Protein AF-A0A9Q1HWH7-F1 (afdb_monomer_lite)

InterPro domains:
  IPR000175 Sodium:neurotransmitter symporter [PF00209] (30-240)
  IPR000175 Sodium:neurotransmitter symporter [PR00176] (38-59)
  IPR000175 Sodium:neurotransmitter symporter [PR00176] (67-86)
  IPR000175 Sodium:neurotransmitter symporter [PR00176] (111-137)
  IPR000175 Sodium:neurotransmitter symporter [PR00176] (232-241)
  IPR000175 Sodium:neurotransmitter symporter [PS00610] (54-68)
  IPR000175 Sodium:neurotransmitter symporter [PS00754] (137-157)
  IPR000175 Sodium:neurotransmitter symporter [PS50267] (29-241)
  IPR000175 Sodium:neurotransmitter symporter [PTHR11616] (21-240)
  IPR037272 Sodium:neurotransmitter symporter superfamily [SSF161070] (30-237)

Sequence (241 aa):
MEKNRQLEVKFNLPNQVSSTLQAVPKIQERAQWASKLDFLLAVAGQIIGLGNVWRFPYLCYKNGGGVFLVPYVLFLFTCGIPLFLLETSLGQYTSQGSITCWRKICPIFGGLGYGSQVVVVYSSIYYIIILAWAFFYLFSSLSSELPWASCGNTWNTESCVEYSQKNLSGNWTFSGNATSPLKEFWERQVLNITGNVHELGTVRWQLALCLLLSWIICFFCVWKGVKSTGKVVYFTATFPT

Radius of gyration: 28.62 Å; chains: 1; bounding box: 65×36×106 Å

Organism: Conger conger (NCBI:txid82655)

Secondary structure (DSSP, 8-state):
--------------TTSTT---------PPPPPS-HHHHHHHHHHHHS-HHHHHHHHHHHHHTTGGGGHHHHHHHIIIIIHHHHHHHHHHHHHH-S-HHHHHHHH-GGGHHHHHHHHHHHHHHHHHHHHHHHHHHHHHHHTTSSS-TTT-S-STT--TTB--STT--TTS-----TT-B-HHHHIIIIIIS---S-TT------HHHHHHHHHHHHHHHHHHHTTHHHHHHHHHHHHHS--

Structure (mmCIF, N/CA/C/O backbone):
data_AF-A0A9Q1HWH7-F1
#
_entry.id   AF-A0A9Q1HWH7-F1
#
loop_
_atom_site.group_PDB
_atom_site.id
_atom_site.type_symbol
_atom_site.label_atom_id
_atom_site.label_alt_id
_atom_site.label_comp_id
_atom_site.label_asym_id
_atom_site.label_entity_id
_atom_site.label_seq_id
_atom_site.pdbx_PDB_ins_code
_atom_site.Cartn_x
_atom_site.Cartn_y
_atom_site.Cartn_z
_atom_site.occupancy
_atom_site.B_iso_or_equiv
_atom_site.auth_seq_id
_atom_site.auth_comp_id
_atom_site.auth_asym_id
_atom_site.auth_atom_id
_atom_site.pdbx_PDB_model_num
ATOM 1 N N . MET A 1 1 ? -42.231 10.885 48.232 1.00 34.69 1 MET A N 1
ATOM 2 C CA . MET A 1 1 ? -41.537 9.660 47.787 1.00 34.69 1 MET A CA 1
ATOM 3 C C . MET A 1 1 ? -40.412 10.120 46.868 1.00 34.69 1 MET A C 1
ATOM 5 O O . MET A 1 1 ? -40.723 10.763 45.885 1.00 34.69 1 MET A O 1
ATOM 9 N N . GLU A 1 2 ? -39.115 10.002 47.104 1.00 36.31 2 GLU A N 1
ATOM 10 C CA . GLU A 1 2 ? -38.287 9.468 48.181 1.00 36.31 2 GLU A CA 1
ATOM 11 C C . GLU A 1 2 ? -36.887 10.034 47.862 1.00 36.31 2 GLU A C 1
ATOM 13 O O . GLU A 1 2 ? -36.304 9.705 46.833 1.00 36.31 2 GLU A O 1
ATOM 18 N N . LYS A 1 3 ? -36.397 11.003 48.645 1.00 31.72 3 LYS A N 1
ATOM 19 C CA . LYS A 1 3 ? -35.078 11.626 48.443 1.00 31.72 3 LYS A CA 1
ATOM 20 C C . LYS A 1 3 ? -34.170 11.097 49.543 1.00 31.72 3 LYS A C 1
ATOM 22 O O . LYS A 1 3 ? -34.202 11.603 50.665 1.00 31.72 3 LYS A O 1
ATOM 27 N N . ASN A 1 4 ? -33.442 10.023 49.236 1.00 35.31 4 ASN A N 1
ATOM 28 C CA . ASN A 1 4 ? -32.564 9.371 50.198 1.00 35.31 4 ASN A CA 1
ATOM 29 C C . ASN A 1 4 ? -31.418 10.299 50.611 1.00 35.31 4 ASN A C 1
ATOM 31 O O . ASN A 1 4 ? -30.692 10.881 49.806 1.00 35.31 4 ASN A O 1
ATOM 35 N N . ARG A 1 5 ? -31.375 10.458 51.927 1.00 36.00 5 ARG A N 1
ATOM 36 C CA . ARG A 1 5 ? -30.609 11.373 52.755 1.00 36.00 5 ARG A CA 1
ATOM 37 C C . ARG A 1 5 ? -29.157 10.892 52.798 1.00 36.00 5 ARG A C 1
ATOM 39 O O . ARG A 1 5 ? -28.894 9.794 53.273 1.00 36.00 5 ARG A O 1
ATOM 46 N N . GLN A 1 6 ? -28.235 11.712 52.300 1.00 32.41 6 GLN A N 1
ATOM 47 C CA . GLN A 1 6 ? -26.797 11.554 52.527 1.00 32.41 6 GLN A CA 1
ATOM 48 C C . GLN A 1 6 ? -26.543 11.647 54.039 1.00 32.41 6 GLN A C 1
ATOM 50 O O . GLN A 1 6 ? -26.681 12.717 54.630 1.00 32.41 6 GLN A O 1
ATOM 55 N N . LEU A 1 7 ? -26.255 10.514 54.676 1.00 34.00 7 LEU A N 1
ATOM 56 C CA . LEU A 1 7 ? -25.764 10.456 56.049 1.00 34.00 7 LEU A CA 1
ATOM 57 C C . LEU A 1 7 ? -24.254 10.704 56.006 1.00 34.00 7 LEU A C 1
ATOM 59 O O . LEU A 1 7 ? -23.479 9.792 55.727 1.00 34.00 7 LEU A O 1
ATOM 63 N N . GLU A 1 8 ? -23.836 11.942 56.273 1.00 33.22 8 GLU A N 1
ATOM 64 C CA . GLU A 1 8 ? -22.441 12.243 56.602 1.00 33.22 8 GLU A CA 1
ATOM 65 C C . GLU A 1 8 ? -22.096 11.605 57.954 1.00 33.22 8 GLU A C 1
ATOM 67 O O . GLU A 1 8 ? -22.295 12.188 59.021 1.00 33.22 8 GLU A O 1
ATOM 72 N N . VAL A 1 9 ? -21.566 10.385 57.919 1.00 33.31 9 VAL A N 1
ATOM 73 C CA . VAL A 1 9 ? -20.865 9.802 59.064 1.00 33.31 9 VAL A CA 1
ATOM 74 C C . VAL A 1 9 ? -19.482 10.452 59.122 1.00 33.31 9 VAL A C 1
ATOM 76 O O . VAL A 1 9 ? -18.563 10.057 58.407 1.00 33.31 9 VAL A O 1
ATOM 79 N N . LYS A 1 10 ? -19.329 11.483 59.962 1.00 34.53 10 LYS A N 1
ATOM 80 C CA . LYS A 1 10 ? -18.019 12.063 60.296 1.00 34.53 10 LYS A CA 1
ATOM 81 C C . LYS A 1 10 ? -17.219 11.062 61.130 1.00 34.53 10 LYS A C 1
ATOM 83 O O . LYS A 1 10 ? -17.338 11.023 62.352 1.00 34.53 10 LYS A O 1
ATOM 88 N N . PHE A 1 11 ? -16.404 10.251 60.465 1.00 37.78 11 PHE A N 1
ATOM 89 C CA . PHE A 1 11 ? -15.407 9.408 61.118 1.00 37.78 11 PHE A CA 1
ATOM 90 C C . PHE A 1 11 ? -14.146 10.253 61.365 1.00 37.78 11 PHE A C 1
ATOM 92 O O . PHE A 1 11 ? -13.399 10.549 60.434 1.00 37.78 11 PHE A O 1
ATOM 99 N N . ASN A 1 12 ? -13.925 10.689 62.608 1.00 39.22 12 ASN A N 1
ATOM 100 C CA . ASN A 1 12 ? -12.672 11.336 63.011 1.00 39.22 12 ASN A CA 1
ATOM 101 C C . ASN A 1 12 ? -11.557 10.278 63.029 1.00 39.22 12 ASN A C 1
ATOM 103 O O . ASN A 1 12 ? -11.394 9.558 64.014 1.00 39.22 12 ASN A O 1
ATOM 107 N N . LEU A 1 13 ? -10.799 10.169 61.936 1.00 44.38 13 LEU A N 1
ATOM 108 C CA . LEU A 1 13 ? -9.554 9.404 61.912 1.00 44.38 13 LEU A CA 1
ATOM 109 C C . LEU A 1 13 ? -8.400 10.256 62.473 1.00 44.38 13 LEU A C 1
ATOM 111 O O . LEU A 1 13 ? -8.284 11.430 62.116 1.00 44.38 13 LEU A O 1
ATOM 115 N N . PRO A 1 14 ? -7.524 9.693 63.325 1.00 40.50 14 PRO A N 1
ATOM 116 C CA . PRO A 1 14 ? -6.311 10.373 63.765 1.00 40.50 14 PRO A CA 1
ATOM 117 C C . PRO A 1 14 ? -5.387 10.676 62.571 1.00 40.50 14 PRO A C 1
ATOM 119 O O . PRO A 1 14 ? -5.307 9.896 61.622 1.00 40.50 14 PRO A O 1
ATOM 122 N N . ASN A 1 15 ? -4.659 11.796 62.659 1.00 44.00 15 ASN A N 1
ATOM 123 C CA . ASN A 1 15 ? -3.748 12.407 61.667 1.00 44.00 15 ASN A CA 1
ATOM 124 C C . ASN A 1 15 ? -2.586 11.520 61.135 1.00 44.00 15 ASN A C 1
ATOM 126 O O . ASN A 1 15 ? -1.619 12.033 60.579 1.00 44.00 15 ASN A O 1
ATOM 130 N N . GLN A 1 16 ? -2.647 10.198 61.284 1.00 35.84 16 GLN A N 1
ATOM 131 C CA . GLN A 1 16 ? -1.609 9.238 60.891 1.00 35.84 16 GLN A CA 1
ATOM 132 C C . GLN A 1 16 ? -2.000 8.347 59.694 1.00 35.84 16 GLN A C 1
ATOM 134 O O . GLN A 1 16 ? -1.146 7.639 59.175 1.00 35.84 16 GLN A O 1
ATOM 139 N N . VAL A 1 17 ? -3.246 8.401 59.199 1.00 42.78 17 VAL A N 1
ATOM 140 C CA . VAL A 1 17 ? -3.711 7.565 58.059 1.00 42.78 17 VAL A CA 1
ATOM 141 C C . VAL A 1 17 ? -3.703 8.323 56.715 1.00 42.78 17 VAL A C 1
ATOM 143 O O . VAL A 1 17 ? -4.038 7.775 55.670 1.00 42.78 17 VAL A O 1
ATOM 146 N N . SER A 1 18 ? -3.256 9.584 56.694 1.00 35.06 18 SER A N 1
ATOM 147 C CA . SER A 1 18 ? -3.205 10.389 55.459 1.00 35.06 18 SER A CA 1
ATOM 148 C C . SER A 1 18 ? -2.061 9.993 54.504 1.00 35.06 18 SER A C 1
ATOM 150 O O . SER A 1 18 ? -2.070 10.372 53.337 1.00 35.06 18 SER A O 1
ATOM 152 N N . SER A 1 19 ? -1.074 9.213 54.961 1.00 37.41 19 SER A N 1
ATOM 153 C CA . SER A 1 19 ? 0.112 8.835 54.171 1.00 37.41 19 SER A CA 1
ATOM 154 C C . SER A 1 19 ? -0.011 7.505 53.412 1.00 37.41 19 SER A C 1
ATOM 156 O O . SER A 1 19 ? 0.911 7.138 52.688 1.00 37.41 19 SER A O 1
ATOM 158 N N . THR A 1 20 ? -1.131 6.782 53.538 1.00 39.84 20 THR A N 1
ATOM 159 C CA . THR A 1 20 ? -1.335 5.453 52.918 1.00 39.84 20 THR A CA 1
ATOM 160 C C . THR A 1 20 ? -2.557 5.356 52.003 1.00 39.84 20 THR A C 1
ATOM 162 O O . THR A 1 20 ? -2.928 4.259 51.586 1.00 39.84 20 THR A O 1
ATOM 165 N N . LEU A 1 21 ? -3.132 6.485 51.577 1.00 49.59 21 LEU A N 1
ATOM 166 C CA . LEU A 1 21 ? -3.950 6.49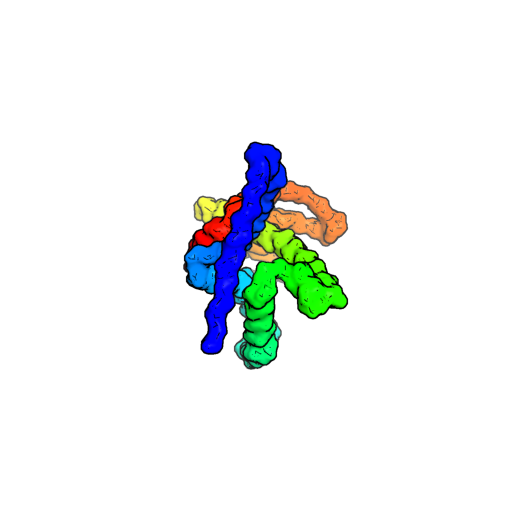4 50.364 1.00 49.59 21 LEU A CA 1
ATOM 167 C C . LEU A 1 21 ? -3.008 6.353 49.167 1.00 49.59 21 LEU A C 1
ATOM 169 O O . LEU A 1 21 ? -2.555 7.338 48.585 1.00 49.59 21 LEU A O 1
ATOM 173 N N . GLN A 1 22 ? -2.676 5.102 48.840 1.00 46.41 22 GLN A N 1
ATOM 174 C CA . GLN A 1 22 ? -2.098 4.740 47.553 1.00 46.41 22 GLN A CA 1
ATOM 175 C C . GLN A 1 22 ? -2.873 5.496 46.476 1.00 46.41 22 GLN A C 1
ATOM 177 O O . GLN A 1 22 ? -4.089 5.338 46.355 1.00 46.41 22 GLN A O 1
ATOM 182 N N . ALA A 1 23 ? -2.171 6.361 45.744 1.00 50.31 23 ALA A N 1
ATOM 183 C CA . ALA A 1 23 ? -2.728 7.054 44.601 1.00 50.31 23 ALA A CA 1
ATOM 184 C C . ALA A 1 23 ? -3.388 6.001 43.708 1.00 50.31 23 ALA A C 1
ATOM 186 O O . ALA A 1 23 ? -2.695 5.151 43.147 1.00 50.31 23 ALA A O 1
ATOM 187 N N . VAL A 1 24 ? -4.723 6.027 43.620 1.00 54.22 24 VAL A N 1
ATOM 188 C CA . VAL A 1 24 ? -5.456 5.222 42.644 1.00 54.22 24 VAL A CA 1
ATOM 189 C C . VAL A 1 24 ? -4.771 5.503 41.309 1.00 54.22 24 VAL A C 1
ATOM 191 O O . VAL A 1 24 ? -4.689 6.680 40.933 1.00 54.22 24 VAL A O 1
ATOM 194 N N . PRO A 1 25 ? -4.197 4.491 40.630 1.00 52.41 25 PRO A N 1
ATOM 195 C CA . PRO A 1 25 ? -3.523 4.730 39.369 1.00 52.41 25 PRO A CA 1
ATOM 196 C C . PRO A 1 25 ? -4.541 5.420 38.471 1.00 52.41 25 PRO A C 1
ATOM 198 O O . PRO A 1 25 ? -5.626 4.879 38.255 1.00 52.41 25 PRO A O 1
ATOM 201 N N . LYS A 1 26 ? -4.237 6.647 38.020 1.00 48.88 26 LYS A N 1
ATOM 202 C CA . LYS A 1 26 ? -5.080 7.349 37.050 1.00 48.88 26 LYS A CA 1
ATOM 203 C C . LYS A 1 26 ? -5.243 6.395 35.878 1.00 48.88 26 LYS A C 1
ATOM 205 O O . LYS A 1 26 ? -4.284 6.159 35.145 1.00 48.88 26 LYS A O 1
ATOM 210 N N . ILE A 1 27 ? -6.426 5.797 35.754 1.00 63.25 27 ILE A N 1
ATOM 211 C CA . ILE A 1 27 ? -6.745 4.908 34.646 1.00 63.25 27 ILE A CA 1
ATOM 212 C C . ILE A 1 27 ? -6.585 5.779 33.409 1.00 63.25 27 ILE A C 1
ATOM 214 O O . ILE A 1 27 ? -7.300 6.766 33.254 1.00 63.25 27 ILE A O 1
ATOM 218 N N . GLN A 1 28 ? -5.578 5.480 32.588 1.00 69.44 28 GLN A N 1
ATOM 219 C CA . GLN A 1 28 ? -5.330 6.235 31.372 1.00 69.44 28 GLN A CA 1
ATOM 220 C C . GLN A 1 28 ? -6.556 6.076 30.476 1.00 69.44 28 GLN A C 1
ATOM 222 O O . GLN A 1 28 ? -6.776 5.015 29.887 1.00 69.44 28 GLN A O 1
ATOM 227 N N . GLU A 1 29 ? -7.380 7.119 30.414 1.00 72.31 29 GLU A N 1
ATOM 228 C CA . GLU A 1 29 ? -8.554 7.130 29.558 1.00 72.31 29 GLU A CA 1
ATOM 229 C C . GLU A 1 29 ? -8.118 6.971 28.100 1.00 72.31 29 GLU A C 1
ATOM 231 O O . GLU A 1 29 ? -7.111 7.528 27.647 1.00 72.31 29 GLU A O 1
ATOM 236 N N . ARG A 1 30 ? -8.868 6.149 27.360 1.00 76.56 30 ARG A N 1
ATOM 237 C CA . ARG A 1 30 ? -8.582 5.855 25.957 1.00 76.56 30 ARG A CA 1
ATOM 238 C C . ARG A 1 30 ? -8.562 7.161 25.168 1.00 76.56 30 ARG A C 1
ATOM 240 O O . ARG A 1 30 ? -9.512 7.936 25.219 1.00 76.56 30 ARG A O 1
ATOM 247 N N . ALA A 1 31 ? -7.499 7.374 24.395 1.00 79.25 31 ALA A N 1
ATOM 248 C CA . ALA A 1 31 ? -7.404 8.535 23.523 1.00 79.25 31 ALA A CA 1
ATOM 249 C C . ALA A 1 31 ? -8.594 8.571 22.548 1.00 79.25 31 ALA A C 1
ATOM 251 O O . ALA A 1 31 ? -8.840 7.610 21.818 1.00 79.25 31 ALA A O 1
ATOM 252 N N . GLN A 1 32 ? -9.323 9.683 22.555 1.00 82.75 32 GLN A N 1
ATOM 253 C CA . GLN A 1 32 ? -10.429 9.947 21.640 1.00 82.75 32 GLN A CA 1
ATOM 254 C C . GLN A 1 32 ? -9.943 10.733 20.418 1.00 82.75 32 GLN A C 1
ATOM 256 O O . GLN A 1 32 ? -8.913 11.413 20.460 1.00 82.75 32 GLN A O 1
ATOM 261 N N . TRP A 1 33 ? -10.695 10.628 19.324 1.00 82.44 33 TRP A N 1
ATOM 262 C CA . TRP A 1 33 ? -10.490 11.450 18.135 1.00 82.44 33 TRP A CA 1
ATOM 263 C C . TRP A 1 33 ? -10.806 12.914 18.443 1.00 82.44 33 TRP A C 1
ATOM 265 O O . TRP A 1 33 ? -11.739 13.200 19.191 1.00 82.44 33 TRP A O 1
ATOM 275 N N . ALA A 1 34 ? -10.032 13.836 17.867 1.00 79.50 34 ALA A N 1
ATOM 276 C CA . ALA A 1 34 ? -10.240 15.267 18.077 1.00 79.50 34 ALA A CA 1
ATOM 277 C C . ALA A 1 34 ? -11.511 15.768 17.370 1.00 79.50 34 ALA A C 1
ATOM 279 O O . ALA A 1 34 ? -12.204 16.632 17.903 1.00 79.50 34 ALA A O 1
ATOM 280 N N . SER A 1 35 ? -11.844 15.202 16.204 1.00 85.31 35 SER A N 1
ATOM 281 C CA . SER A 1 35 ? -13.064 15.524 15.463 1.00 85.31 35 SER A CA 1
ATOM 282 C C . SER A 1 35 ? -13.729 14.279 14.853 1.00 85.31 35 SER A C 1
ATOM 284 O O . SER A 1 35 ? -13.091 13.249 14.625 1.00 85.31 35 SER A O 1
ATOM 286 N N . LYS A 1 36 ? -15.034 14.375 14.555 1.00 87.69 36 LYS A N 1
ATOM 287 C CA . LYS A 1 36 ? -15.767 13.330 13.812 1.00 87.69 36 LYS A CA 1
ATOM 288 C C . LYS A 1 36 ? -15.276 13.199 12.367 1.00 87.69 36 LYS A C 1
ATOM 290 O O . LYS A 1 36 ? -15.317 12.103 11.816 1.00 87.69 36 LYS A O 1
ATOM 295 N N . LEU A 1 37 ? -14.817 14.302 11.768 1.00 85.94 37 LEU A N 1
ATOM 296 C CA . LEU A 1 37 ? -14.247 14.298 10.422 1.00 85.94 37 LEU A CA 1
ATOM 297 C C . LEU A 1 37 ? -12.912 13.555 10.391 1.00 85.94 37 LEU A C 1
ATOM 299 O O . LEU A 1 37 ? -12.695 12.786 9.467 1.00 85.94 37 LEU A O 1
ATOM 303 N N . ASP A 1 38 ? -12.073 13.694 11.420 1.00 84.12 38 ASP A N 1
ATOM 304 C CA . ASP A 1 38 ? -10.800 12.966 11.517 1.00 84.12 38 ASP A CA 1
ATOM 305 C C . ASP A 1 38 ? -11.050 11.454 11.537 1.00 84.12 38 ASP A C 1
ATOM 307 O O . ASP A 1 38 ? -10.350 10.692 10.873 1.00 84.12 38 ASP A O 1
ATOM 311 N N . PHE A 1 39 ? -12.088 11.021 12.262 1.00 87.00 39 PHE A N 1
ATOM 312 C CA . PHE A 1 39 ? -12.519 9.626 12.267 1.00 87.00 39 PHE A CA 1
ATOM 313 C C . PHE A 1 39 ? -13.032 9.182 10.890 1.00 87.00 39 PHE A C 1
ATOM 315 O O . PHE A 1 39 ? -12.617 8.137 10.396 1.00 87.00 39 PHE A O 1
ATOM 322 N N . LEU A 1 40 ? -13.902 9.973 10.252 1.00 89.12 40 LEU A N 1
ATOM 323 C CA . LEU A 1 40 ? -14.455 9.634 8.938 1.00 89.12 40 LEU A CA 1
ATOM 324 C C . LEU A 1 40 ? -13.366 9.563 7.858 1.00 89.12 40 LEU A C 1
ATOM 326 O O . LEU A 1 40 ? -13.371 8.638 7.052 1.00 89.12 40 LEU A O 1
ATOM 330 N N . LEU A 1 41 ? -12.416 10.498 7.869 1.00 86.38 41 LEU A N 1
ATOM 331 C CA . LEU A 1 41 ? -11.279 10.519 6.949 1.00 86.38 41 LEU A CA 1
ATOM 332 C C . LEU A 1 41 ? -10.327 9.347 7.199 1.00 86.38 41 LEU A C 1
ATOM 334 O O . LEU A 1 41 ? -9.834 8.762 6.240 1.00 86.38 41 LEU A O 1
ATOM 338 N N . ALA A 1 42 ? -10.111 8.949 8.457 1.00 86.94 42 ALA A N 1
ATOM 339 C CA . ALA A 1 42 ? -9.317 7.759 8.7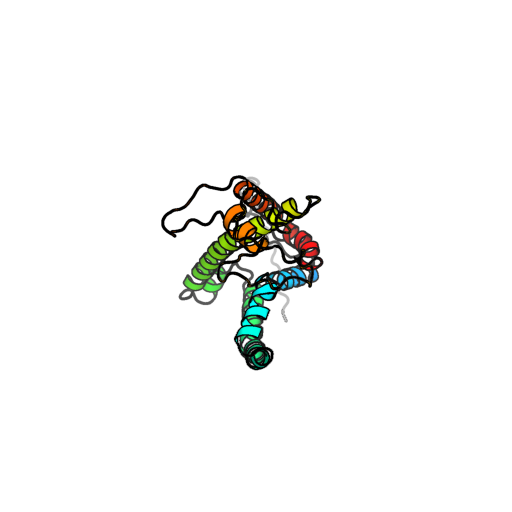77 1.00 86.94 42 ALA A CA 1
ATOM 340 C C . ALA A 1 42 ? -9.967 6.479 8.246 1.00 86.94 42 ALA A C 1
ATOM 342 O O . ALA A 1 42 ? -9.291 5.633 7.666 1.00 86.94 42 ALA A O 1
ATOM 343 N N . VAL A 1 43 ? -11.286 6.364 8.388 1.00 88.81 43 VAL A N 1
ATOM 344 C CA . VAL A 1 43 ? -12.057 5.250 7.829 1.00 88.81 43 VAL A CA 1
ATOM 345 C C . VAL A 1 43 ? -12.025 5.270 6.298 1.00 88.81 43 VAL A C 1
ATOM 347 O O . VAL A 1 43 ? -11.767 4.239 5.683 1.00 88.81 43 VAL A O 1
ATOM 350 N N . ALA A 1 44 ? -12.229 6.431 5.670 1.00 87.56 44 ALA A N 1
ATOM 351 C CA . ALA A 1 44 ? -12.171 6.569 4.216 1.00 87.56 44 ALA A CA 1
ATOM 352 C C . ALA A 1 44 ? -10.782 6.208 3.665 1.00 87.56 44 ALA A C 1
ATOM 354 O O . ALA A 1 44 ? -10.691 5.439 2.711 1.00 87.56 44 ALA A O 1
ATOM 355 N N . GLY A 1 45 ? -9.708 6.676 4.308 1.00 84.88 45 GLY A N 1
ATOM 356 C CA . GLY A 1 45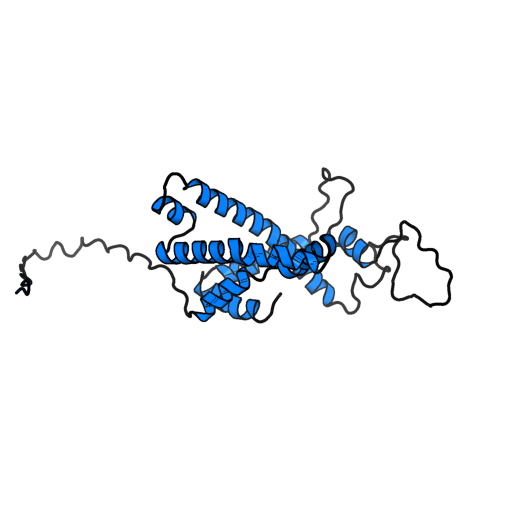 ? -8.332 6.328 3.946 1.00 84.88 45 GLY A CA 1
ATOM 357 C C . GLY A 1 45 ? -8.022 4.837 4.105 1.00 84.88 45 GLY A C 1
ATOM 358 O O . GLY A 1 45 ? -7.286 4.279 3.302 1.00 84.88 45 GLY A O 1
ATOM 359 N N . GLN A 1 46 ? -8.628 4.157 5.084 1.00 84.62 46 GLN A N 1
ATOM 360 C CA . GLN A 1 46 ? -8.494 2.703 5.232 1.00 84.62 46 GLN A CA 1
ATOM 361 C C . GLN A 1 46 ? -9.215 1.921 4.118 1.00 84.62 46 GLN A C 1
ATOM 363 O O . GLN A 1 46 ? -8.783 0.823 3.762 1.00 84.62 46 GLN A O 1
ATOM 368 N N . ILE A 1 47 ? -10.316 2.457 3.580 1.00 86.50 47 ILE A N 1
ATOM 369 C CA . ILE A 1 47 ? -11.107 1.824 2.509 1.00 86.50 47 ILE A CA 1
ATOM 370 C C . ILE A 1 47 ? -10.485 2.091 1.130 1.00 86.50 47 ILE A C 1
ATOM 372 O O . ILE A 1 47 ? -10.496 1.219 0.256 1.00 86.50 47 ILE A O 1
ATOM 376 N N . ILE A 1 48 ? -9.938 3.290 0.920 1.00 83.94 48 ILE A N 1
ATOM 377 C CA . ILE A 1 48 ? -9.297 3.706 -0.329 1.00 83.94 48 ILE A CA 1
ATOM 378 C C . ILE A 1 48 ? -7.834 3.244 -0.302 1.00 83.94 48 ILE A C 1
ATOM 380 O O . ILE A 1 48 ? -6.940 3.975 0.106 1.00 83.94 48 ILE A O 1
ATOM 384 N N . GLY A 1 49 ? -7.594 1.998 -0.714 1.00 78.94 49 GLY A N 1
ATOM 385 C CA . GLY A 1 49 ? -6.249 1.423 -0.803 1.00 78.94 49 GLY A CA 1
ATOM 386 C C . GLY A 1 49 ? -5.764 1.212 -2.238 1.00 78.94 49 GLY A C 1
ATOM 387 O O . GLY A 1 49 ? -6.552 1.203 -3.185 1.00 78.94 49 GLY A O 1
ATOM 388 N N . LEU A 1 50 ? -4.468 0.910 -2.385 1.00 78.94 50 LEU A N 1
ATOM 389 C CA . LEU A 1 50 ? -3.816 0.569 -3.662 1.00 78.94 50 LEU A CA 1
ATOM 390 C C . LEU A 1 50 ? -4.552 -0.537 -4.444 1.00 78.94 50 LEU A C 1
ATOM 392 O O . LEU A 1 50 ? -4.594 -0.534 -5.672 1.00 78.94 50 LEU A O 1
ATOM 396 N N . GLY A 1 51 ? -5.207 -1.460 -3.732 1.00 79.81 51 GLY A N 1
ATOM 397 C CA . GLY A 1 51 ? -6.074 -2.480 -4.324 1.00 79.81 51 GLY A CA 1
ATOM 398 C C . GLY A 1 51 ? -7.159 -1.907 -5.246 1.00 79.81 51 GLY A C 1
ATOM 399 O O . GLY A 1 51 ? -7.395 -2.466 -6.320 1.00 79.81 51 GLY A O 1
ATOM 400 N N . ASN A 1 52 ? -7.764 -0.774 -4.886 1.00 85.94 52 ASN A N 1
ATOM 401 C CA . ASN A 1 52 ? -8.798 -0.136 -5.703 1.00 85.94 52 ASN A CA 1
ATOM 402 C C . ASN A 1 52 ? -8.222 0.478 -6.987 1.00 85.94 52 ASN A C 1
ATOM 404 O O . ASN A 1 52 ? -8.920 0.519 -7.995 1.00 85.94 52 ASN A O 1
ATOM 408 N N . VAL A 1 53 ? -6.949 0.888 -6.977 1.00 87.50 53 VAL A N 1
ATOM 409 C CA . VAL A 1 53 ? -6.278 1.513 -8.128 1.00 87.50 53 VAL A CA 1
ATOM 410 C C . VAL A 1 53 ? -5.942 0.484 -9.206 1.00 87.50 53 VAL A C 1
ATOM 412 O O . VAL A 1 53 ? -6.177 0.732 -10.383 1.00 87.50 53 VAL A O 1
ATOM 415 N N . TRP A 1 54 ? -5.418 -0.686 -8.826 1.00 85.44 54 TRP A N 1
ATOM 416 C CA . TRP A 1 54 ? -4.878 -1.643 -9.805 1.00 85.44 54 TRP A CA 1
ATOM 417 C C . TRP A 1 54 ? -5.650 -2.962 -9.937 1.00 85.44 54 TRP A C 1
ATOM 419 O O . TRP A 1 54 ? -5.761 -3.525 -11.024 1.00 85.44 54 TRP A O 1
ATOM 429 N N . ARG A 1 55 ? -6.236 -3.469 -8.851 1.00 88.69 55 ARG A N 1
ATOM 430 C CA . ARG A 1 55 ? -6.759 -4.835 -8.755 1.00 88.69 55 ARG A CA 1
ATOM 431 C C . ARG A 1 55 ? -8.214 -4.839 -9.161 1.00 88.69 55 ARG A C 1
ATOM 433 O O . ARG A 1 55 ? -8.635 -5.756 -9.858 1.00 88.69 55 ARG A O 1
ATOM 440 N N . PHE A 1 56 ? -8.957 -3.808 -8.763 1.00 90.94 56 PHE A N 1
ATOM 441 C CA . PHE A 1 56 ? -10.333 -3.632 -9.199 1.00 90.94 56 PHE A CA 1
ATOM 442 C C . PHE A 1 56 ? -10.436 -3.480 -10.729 1.00 90.94 56 PHE A C 1
ATOM 444 O O . PHE A 1 56 ? -11.144 -4.294 -11.324 1.00 90.94 56 PHE A O 1
ATOM 451 N N . PRO A 1 57 ? -9.687 -2.580 -11.407 1.00 91.19 57 PRO A N 1
ATOM 452 C CA . PRO A 1 57 ? -9.724 -2.506 -12.869 1.00 91.19 57 PRO A CA 1
ATOM 453 C C . PRO A 1 57 ? -9.254 -3.798 -13.541 1.00 91.19 57 PRO A C 1
ATOM 455 O O . PRO A 1 57 ? -9.890 -4.259 -14.486 1.00 91.19 57 PRO A O 1
ATOM 458 N N . TYR A 1 58 ? -8.195 -4.426 -13.017 1.00 89.50 58 TYR A N 1
ATOM 459 C CA . TYR A 1 58 ? -7.678 -5.688 -13.548 1.00 89.50 58 TYR A CA 1
ATOM 460 C C . TYR A 1 58 ? -8.714 -6.824 -13.488 1.00 89.50 58 TYR A C 1
ATOM 462 O O . TYR A 1 58 ? -8.934 -7.521 -14.479 1.00 89.50 58 TYR A O 1
ATOM 470 N N . LEU A 1 59 ? -9.383 -7.003 -12.343 1.00 90.31 59 LEU A N 1
ATOM 471 C CA . LEU A 1 59 ? -10.423 -8.023 -12.173 1.00 90.31 59 LEU A CA 1
ATOM 472 C C . LEU A 1 59 ? -11.671 -7.707 -12.998 1.00 90.31 59 LEU A C 1
ATOM 474 O O . LEU A 1 59 ? -12.234 -8.619 -13.597 1.00 90.31 59 LEU A O 1
ATOM 478 N N . CYS A 1 60 ? -12.075 -6.436 -13.054 1.00 92.12 60 CYS A N 1
ATOM 479 C CA . CYS A 1 60 ? -13.186 -5.980 -13.882 1.00 92.12 60 CYS A CA 1
ATOM 480 C C . CYS A 1 60 ? -12.930 -6.344 -15.348 1.00 92.12 60 CYS A C 1
ATOM 482 O O . CYS A 1 60 ? -13.732 -7.043 -15.958 1.00 92.12 60 CYS A O 1
ATOM 484 N N . TYR A 1 61 ? -11.756 -5.991 -15.880 1.00 91.12 61 TYR A N 1
ATOM 485 C CA . TYR A 1 61 ? -11.380 -6.305 -17.257 1.00 91.12 61 TYR A CA 1
ATOM 486 C C . TYR A 1 61 ? -11.359 -7.817 -17.536 1.00 91.12 61 TYR A C 1
ATOM 488 O O . TYR A 1 61 ? -11.948 -8.272 -18.515 1.00 91.12 61 TYR A O 1
ATOM 496 N N . LYS A 1 62 ? -10.741 -8.613 -16.653 1.00 92.88 62 LYS A N 1
ATOM 497 C CA . LYS A 1 62 ? -10.618 -10.068 -16.836 1.00 92.88 62 LYS A CA 1
ATOM 498 C C . LYS A 1 62 ? -11.959 -10.811 -16.750 1.00 92.88 62 LYS A C 1
ATOM 500 O O . LYS A 1 62 ? -12.126 -11.826 -17.419 1.00 92.88 62 LYS A O 1
ATOM 505 N N . ASN A 1 63 ? -12.909 -10.315 -15.958 1.00 92.56 63 ASN A N 1
ATOM 506 C CA . ASN A 1 63 ? -14.185 -10.984 -15.681 1.00 92.56 63 ASN A CA 1
ATOM 507 C C . ASN A 1 63 ? -15.356 -10.435 -16.520 1.00 92.56 63 ASN A C 1
ATOM 509 O O . ASN A 1 63 ? -16.487 -10.366 -16.041 1.00 92.56 63 ASN A O 1
ATOM 513 N N . GLY A 1 64 ? -15.099 -10.043 -17.771 1.00 90.06 64 GLY A N 1
ATOM 514 C CA . GLY A 1 64 ? -16.150 -9.569 -18.681 1.00 90.06 64 GLY A CA 1
ATOM 515 C C . GLY A 1 64 ? -16.437 -8.067 -18.596 1.00 90.06 64 GLY A C 1
ATOM 516 O O . GLY A 1 64 ? -17.540 -7.627 -18.925 1.00 90.06 64 GLY A O 1
ATOM 517 N N . GLY A 1 65 ? -15.460 -7.270 -18.155 1.00 91.12 65 GLY A N 1
ATOM 518 C CA . GLY A 1 65 ? -15.548 -5.812 -18.106 1.00 91.12 65 GLY A CA 1
ATOM 519 C C . GLY A 1 65 ? -16.699 -5.336 -17.221 1.00 91.12 65 GLY A C 1
ATOM 520 O O . GLY A 1 65 ? -16.844 -5.753 -16.075 1.00 91.12 65 GLY A O 1
ATOM 521 N N . GLY A 1 66 ? -17.563 -4.484 -17.776 1.00 90.44 66 GLY A N 1
ATOM 522 C CA . GLY A 1 66 ? -18.687 -3.889 -17.048 1.00 90.44 66 GLY A CA 1
ATOM 523 C C . GLY A 1 66 ? -19.681 -4.894 -16.451 1.00 90.44 66 GLY A C 1
ATOM 524 O O . GLY A 1 66 ? -20.338 -4.565 -15.467 1.00 90.44 66 GLY A O 1
ATOM 525 N N . VAL A 1 67 ? -19.763 -6.129 -16.966 1.00 94.00 67 VAL A N 1
ATOM 526 C CA . VAL A 1 67 ? -20.658 -7.166 -16.412 1.00 94.00 67 VAL A CA 1
ATOM 527 C C . VAL A 1 67 ? -20.246 -7.562 -14.990 1.00 94.00 67 VAL A C 1
ATOM 529 O O . VAL A 1 67 ? -21.109 -7.844 -14.160 1.00 94.00 67 VAL A O 1
ATOM 532 N N . PHE A 1 68 ? -18.951 -7.489 -14.663 1.00 93.25 68 PHE A N 1
ATOM 533 C CA . PHE A 1 68 ? -18.433 -7.744 -13.316 1.00 93.25 68 PHE A CA 1
ATOM 534 C C . PHE A 1 68 ? -19.031 -6.802 -12.254 1.00 93.25 68 PHE A C 1
ATOM 536 O O . PHE A 1 68 ? -19.109 -7.164 -11.078 1.00 93.25 68 PHE A O 1
ATOM 543 N N . LEU A 1 69 ? -19.506 -5.616 -12.652 1.00 92.25 69 LEU A N 1
ATOM 544 C CA . LEU A 1 69 ? -20.088 -4.641 -11.728 1.00 92.25 69 LEU A CA 1
ATOM 545 C C . LEU A 1 69 ? -21.413 -5.117 -11.118 1.00 92.25 69 LEU A C 1
ATOM 547 O O . LEU A 1 69 ? -21.706 -4.762 -9.981 1.00 92.25 69 LEU A O 1
ATOM 551 N N . VAL A 1 70 ? -22.191 -5.944 -11.823 1.00 93.62 70 VAL A N 1
ATOM 552 C CA . VAL A 1 70 ? -23.492 -6.435 -11.337 1.00 93.62 70 VAL A CA 1
ATOM 553 C C . VAL A 1 70 ? -23.345 -7.292 -10.067 1.00 93.62 70 VAL A C 1
ATOM 555 O O . VAL A 1 70 ? -23.904 -6.910 -9.035 1.00 93.62 70 VAL A O 1
ATOM 558 N N . PRO A 1 71 ? -22.576 -8.403 -10.064 1.00 94.12 71 PRO A N 1
ATOM 559 C CA . PRO A 1 71 ? -22.348 -9.168 -8.841 1.00 94.12 71 PRO A CA 1
ATOM 560 C C . PRO A 1 71 ? -21.549 -8.369 -7.805 1.00 94.12 71 PRO A C 1
ATOM 562 O O . PRO A 1 71 ? -21.797 -8.523 -6.612 1.00 94.12 71 PRO A O 1
ATOM 565 N N . TYR A 1 72 ? -20.632 -7.491 -8.230 1.00 92.88 72 TYR A N 1
ATOM 566 C CA . TYR A 1 72 ? -19.866 -6.642 -7.313 1.00 92.88 72 TYR A CA 1
ATOM 567 C C . TYR A 1 72 ? -20.776 -5.741 -6.466 1.00 92.88 72 TYR A C 1
ATOM 569 O O . TYR A 1 72 ? -20.661 -5.734 -5.242 1.00 92.88 72 TYR A O 1
ATOM 577 N N . VAL A 1 73 ? -21.715 -5.028 -7.096 1.00 94.81 73 VAL A N 1
ATOM 578 C CA . VAL A 1 73 ? -22.667 -4.155 -6.393 1.00 94.81 73 VAL A CA 1
ATOM 579 C C . VAL A 1 73 ? -23.610 -4.971 -5.507 1.00 94.81 73 VAL A C 1
ATOM 581 O O . VAL A 1 73 ? -23.868 -4.573 -4.372 1.00 94.81 73 VAL A O 1
ATOM 584 N N . LEU A 1 74 ? -24.073 -6.136 -5.973 1.00 95.81 74 LEU A N 1
ATOM 585 C CA . LEU A 1 74 ? -24.916 -7.025 -5.170 1.00 95.81 74 LEU A CA 1
ATOM 586 C C . LEU A 1 74 ? -24.198 -7.453 -3.883 1.00 95.81 74 LEU A C 1
ATOM 588 O O . LEU A 1 74 ? -24.709 -7.193 -2.796 1.00 95.81 74 LEU A O 1
ATOM 592 N N . PHE A 1 75 ? -22.991 -8.022 -3.984 1.00 95.25 75 PHE A N 1
ATOM 593 C CA . PHE A 1 75 ? -22.214 -8.437 -2.811 1.00 95.25 75 PHE A CA 1
ATOM 594 C C . PHE A 1 75 ? -21.800 -7.259 -1.920 1.00 95.25 75 PHE A C 1
ATOM 596 O O . PHE A 1 75 ? -21.688 -7.422 -0.701 1.00 95.25 75 PHE A O 1
ATOM 603 N N . LEU A 1 76 ? -21.604 -6.067 -2.488 1.00 94.00 76 LEU A N 1
ATOM 604 C CA . LEU A 1 76 ? -21.334 -4.853 -1.720 1.00 94.00 76 LEU A CA 1
ATOM 605 C C . LEU A 1 76 ? -22.517 -4.503 -0.811 1.00 94.00 76 LEU A C 1
ATOM 607 O O . LEU A 1 76 ? -22.306 -4.258 0.377 1.00 94.00 76 LEU A O 1
ATOM 611 N N . PHE A 1 77 ? -23.750 -4.531 -1.321 1.00 95.62 77 PHE A N 1
ATOM 612 C CA . PHE A 1 77 ? -24.936 -4.236 -0.512 1.00 95.62 77 PHE A CA 1
ATOM 613 C C . PHE A 1 77 ? -25.322 -5.382 0.432 1.00 95.62 77 PHE A C 1
ATOM 615 O O . PHE A 1 77 ? -25.713 -5.115 1.567 1.00 95.62 77 PHE A O 1
ATOM 622 N N . THR A 1 78 ? -25.200 -6.645 0.009 1.00 95.25 78 THR A N 1
ATOM 623 C CA . THR A 1 78 ? -25.632 -7.796 0.825 1.00 95.25 78 THR A CA 1
ATOM 624 C C . THR A 1 78 ? -24.609 -8.221 1.872 1.00 95.25 78 THR A C 1
ATOM 626 O O . THR A 1 78 ? -24.993 -8.740 2.918 1.00 95.25 78 THR A O 1
ATOM 629 N N . CYS A 1 79 ? -23.313 -8.039 1.608 1.00 95.06 79 CYS A N 1
ATOM 630 C CA . CYS A 1 79 ? -22.239 -8.510 2.486 1.00 95.06 79 CYS A CA 1
ATOM 631 C C . CYS A 1 79 ? -21.296 -7.380 2.908 1.00 95.06 79 CYS A C 1
ATOM 633 O O . CYS A 1 79 ? -21.006 -7.254 4.094 1.00 95.06 79 CYS A O 1
ATOM 635 N N . GLY A 1 80 ? -20.849 -6.535 1.975 1.00 93.94 80 GLY A N 1
ATOM 636 C CA . GLY A 1 80 ? -19.861 -5.485 2.248 1.00 93.94 80 GLY A CA 1
ATOM 637 C C . GLY A 1 80 ? -20.319 -4.468 3.297 1.00 93.94 80 GLY A C 1
ATOM 638 O O . GLY A 1 80 ? -19.698 -4.341 4.352 1.00 93.94 80 GLY A O 1
ATOM 639 N N . ILE A 1 81 ? -21.427 -3.769 3.031 1.00 94.44 81 ILE A N 1
ATOM 640 C CA . ILE A 1 81 ? -21.971 -2.741 3.931 1.00 94.44 81 ILE A CA 1
ATOM 641 C C . ILE A 1 81 ? -22.378 -3.341 5.290 1.00 94.44 81 ILE A C 1
ATOM 643 O O . ILE A 1 81 ? -21.964 -2.783 6.309 1.00 94.44 81 ILE A O 1
ATOM 647 N N . PRO A 1 82 ? -23.114 -4.472 5.366 1.00 96.00 82 PRO A N 1
ATOM 648 C CA . PRO A 1 82 ? -23.466 -5.072 6.651 1.00 96.00 82 PRO A CA 1
ATOM 649 C C . PRO A 1 82 ? -22.253 -5.467 7.498 1.00 96.00 82 PRO A C 1
ATOM 651 O O . PRO A 1 82 ? -22.242 -5.180 8.693 1.00 96.00 82 PRO A O 1
ATOM 654 N N . LEU A 1 83 ? -21.214 -6.067 6.902 1.00 93.75 83 LEU A N 1
ATOM 655 C CA . LEU A 1 83 ? -19.999 -6.444 7.633 1.00 93.75 83 LEU A CA 1
ATOM 656 C C . LEU A 1 83 ? -19.231 -5.218 8.134 1.00 93.75 83 LEU A C 1
ATOM 658 O O . LEU A 1 83 ? -18.802 -5.192 9.286 1.00 93.75 83 LEU A O 1
ATOM 662 N N . PHE A 1 84 ? -19.120 -4.178 7.307 1.00 93.12 84 PHE A N 1
ATOM 663 C CA . PHE A 1 84 ? -18.474 -2.925 7.692 1.00 93.12 84 PHE A CA 1
ATOM 664 C C . PHE A 1 84 ? -19.194 -2.230 8.862 1.00 93.12 84 PHE A C 1
ATOM 666 O O . PHE A 1 84 ? -18.558 -1.775 9.821 1.00 93.12 84 PHE A O 1
ATOM 673 N N . LEU A 1 85 ? -20.530 -2.173 8.816 1.00 93.81 85 LEU A N 1
ATOM 674 C CA . LEU A 1 85 ? -21.342 -1.607 9.896 1.00 93.81 85 LEU A CA 1
ATOM 675 C C . LEU A 1 85 ? -21.275 -2.463 11.166 1.00 93.81 85 LEU A C 1
ATOM 677 O O . LEU A 1 85 ? -21.175 -1.911 12.266 1.00 93.81 85 LEU A O 1
ATOM 681 N N . LEU A 1 86 ? -21.288 -3.792 11.033 1.00 92.69 86 LEU A N 1
ATOM 682 C CA . LEU A 1 86 ? -21.137 -4.719 12.154 1.00 92.69 86 LEU A CA 1
ATOM 683 C C . LEU A 1 86 ? -19.797 -4.499 12.866 1.00 92.69 86 LEU A C 1
ATOM 685 O O . LEU A 1 86 ? -19.775 -4.308 14.079 1.00 92.69 86 LEU A O 1
ATOM 689 N N . GLU A 1 87 ? -18.689 -4.465 12.129 1.00 91.12 87 GLU A N 1
ATOM 690 C CA . GLU A 1 87 ? -17.357 -4.280 12.712 1.00 91.12 87 GLU A CA 1
ATOM 691 C C . GLU A 1 87 ? -17.210 -2.907 13.384 1.00 91.12 87 GLU A C 1
ATOM 693 O O . GLU A 1 87 ? -16.735 -2.806 14.521 1.00 91.12 87 GLU A O 1
ATOM 698 N N . THR A 1 88 ? -17.685 -1.848 12.723 1.00 91.38 88 THR A N 1
ATOM 699 C CA . THR A 1 88 ? -17.604 -0.481 13.256 1.00 91.38 88 THR A CA 1
ATOM 700 C C . THR A 1 88 ? -18.457 -0.314 14.515 1.00 91.38 88 THR A C 1
ATOM 702 O O . THR A 1 88 ? -17.983 0.238 15.513 1.00 91.38 88 THR A O 1
ATOM 705 N N . SER A 1 89 ? -19.698 -0.814 14.505 1.00 92.38 89 SER A N 1
ATOM 706 C CA . SER A 1 89 ? -20.597 -0.744 15.667 1.00 92.38 89 SER A CA 1
ATOM 707 C C . SER A 1 89 ? -20.070 -1.568 16.844 1.00 92.38 89 SER A C 1
ATOM 709 O O . SER A 1 89 ? -20.073 -1.086 17.979 1.00 92.38 89 SER A O 1
ATOM 711 N N . LEU A 1 90 ? -19.519 -2.757 16.583 1.00 90.50 90 LEU A N 1
ATOM 712 C CA . LEU A 1 90 ? -18.903 -3.606 17.602 1.00 90.50 90 LEU A CA 1
ATOM 713 C C . LEU A 1 90 ? -17.671 -2.947 18.242 1.00 90.50 90 LEU A C 1
ATOM 715 O O . LEU A 1 90 ? -17.500 -2.986 19.466 1.00 90.50 90 LEU A O 1
ATOM 719 N N . GLY A 1 91 ? -16.826 -2.309 17.429 1.00 89.69 91 GLY A N 1
ATOM 720 C CA . GLY A 1 91 ? -15.662 -1.557 17.900 1.00 89.69 91 GLY A CA 1
ATOM 721 C C . GLY A 1 91 ? -16.038 -0.339 18.750 1.00 89.69 91 GLY A C 1
ATOM 722 O O . GLY A 1 91 ? -15.374 -0.056 19.752 1.00 89.69 91 GLY A O 1
ATOM 723 N N . GLN A 1 92 ? -17.121 0.363 18.400 1.00 89.81 92 GLN A N 1
ATOM 724 C CA . GLN A 1 92 ? -17.641 1.484 19.191 1.00 89.81 92 GLN A CA 1
ATOM 725 C C . GLN A 1 92 ? -18.261 1.010 20.512 1.00 89.81 92 GLN A C 1
ATOM 727 O O . GLN A 1 92 ? -17.928 1.554 21.567 1.00 89.81 92 GLN A O 1
ATOM 732 N N . TYR A 1 93 ? -19.089 -0.039 20.469 1.00 89.69 93 TYR A N 1
ATOM 733 C CA . TYR A 1 93 ? -19.769 -0.594 21.642 1.00 89.69 93 TYR A CA 1
ATOM 734 C C . TYR A 1 93 ? -18.789 -1.157 22.677 1.00 89.69 93 TYR A C 1
ATOM 736 O O . TYR A 1 93 ? -18.873 -0.837 23.861 1.00 89.69 93 TYR A O 1
ATOM 744 N N . THR A 1 94 ? -17.820 -1.967 22.242 1.00 87.75 94 THR A N 1
ATOM 745 C CA . THR A 1 94 ? -16.853 -2.579 23.167 1.00 87.75 94 THR A CA 1
ATOM 746 C C . THR A 1 94 ? -15.740 -1.619 23.576 1.00 87.75 94 THR A C 1
ATOM 748 O O . THR A 1 94 ? -15.156 -1.799 24.645 1.00 87.75 94 THR A O 1
ATOM 751 N N . SER A 1 95 ? -15.435 -0.610 22.746 1.00 86.50 95 SER A N 1
ATOM 752 C CA . SER A 1 95 ? -14.345 0.356 22.946 1.00 86.50 95 SER A CA 1
ATOM 753 C C . SER A 1 95 ? -12.988 -0.294 23.267 1.00 86.50 95 SER A C 1
ATOM 755 O O . SER A 1 95 ? -12.140 0.291 23.945 1.00 86.50 95 SER A O 1
ATOM 757 N N . GLN A 1 96 ? -12.772 -1.510 22.760 1.00 85.69 96 GLN A N 1
ATOM 758 C CA . GLN A 1 96 ? -11.597 -2.340 23.013 1.00 85.69 96 GLN A CA 1
ATOM 759 C C . GLN A 1 96 ? -10.943 -2.805 21.708 1.00 85.69 96 GLN A C 1
ATOM 761 O O . GLN A 1 96 ? -11.545 -2.757 20.641 1.00 85.69 96 GLN A O 1
ATOM 766 N N . GLY A 1 97 ? -9.681 -3.235 21.790 1.00 85.19 97 GLY A N 1
ATOM 767 C CA . GLY A 1 97 ? -8.970 -3.816 20.648 1.00 85.19 97 GLY A CA 1
ATOM 768 C C . GLY A 1 97 ? -9.560 -5.164 20.217 1.00 85.19 97 GLY A C 1
ATOM 769 O O . GLY A 1 97 ? -10.257 -5.814 20.996 1.00 85.19 97 GLY A O 1
ATOM 770 N N . SER A 1 98 ? -9.235 -5.604 18.997 1.00 84.69 98 SER A N 1
ATOM 771 C CA . SER A 1 98 ? -9.821 -6.798 18.359 1.00 84.69 98 SER A CA 1
ATOM 772 C C . SER A 1 98 ? -9.767 -8.059 19.244 1.00 84.69 98 SER A C 1
ATOM 774 O O . SER A 1 98 ? -10.784 -8.720 19.428 1.00 84.69 98 SER A O 1
ATOM 776 N N . ILE A 1 99 ? -8.630 -8.345 19.895 1.00 88.00 99 ILE A N 1
ATOM 777 C CA . ILE A 1 99 ? -8.473 -9.520 20.778 1.00 88.00 99 ILE A CA 1
ATOM 778 C C . ILE A 1 99 ? -9.403 -9.450 21.999 1.00 88.00 99 ILE A C 1
ATOM 780 O O . ILE A 1 99 ? -10.120 -10.401 22.314 1.00 88.00 99 ILE A O 1
ATOM 784 N N . THR A 1 100 ? -9.401 -8.320 22.708 1.00 87.50 100 THR A N 1
ATOM 785 C CA . THR A 1 100 ? -10.188 -8.167 23.940 1.00 87.50 100 THR A CA 1
ATOM 786 C C . THR A 1 100 ? -11.685 -8.067 23.642 1.00 87.50 100 THR A C 1
ATOM 788 O O . THR A 1 100 ? -12.485 -8.572 24.428 1.00 87.50 100 THR A O 1
ATOM 791 N N . CYS A 1 101 ? -12.052 -7.493 22.491 1.00 88.75 101 CYS A N 1
ATOM 792 C CA . CYS A 1 101 ? -13.422 -7.428 21.986 1.00 88.75 101 CYS A CA 1
ATOM 793 C C . CYS A 1 101 ? -14.039 -8.832 21.865 1.00 88.75 101 CYS A C 1
ATOM 795 O O . CYS A 1 101 ? -15.041 -9.120 22.523 1.00 88.75 101 CYS A O 1
ATOM 797 N N . TRP A 1 102 ? -13.388 -9.742 21.128 1.00 88.12 102 TRP A N 1
ATOM 798 C CA . TRP A 1 102 ? -13.880 -11.114 20.954 1.00 88.12 102 TRP A CA 1
ATOM 799 C C . TRP A 1 102 ? -13.952 -11.887 22.268 1.00 88.12 102 TRP A C 1
ATOM 801 O O . TRP A 1 102 ? -14.946 -12.562 22.528 1.00 88.12 102 TRP A O 1
ATOM 811 N N . ARG A 1 103 ? -12.962 -11.714 23.153 1.00 86.56 103 ARG A N 1
ATOM 812 C CA . ARG A 1 103 ? -12.964 -12.353 24.476 1.00 86.56 103 ARG A CA 1
ATOM 813 C C . ARG A 1 103 ? -14.130 -11.905 25.366 1.00 86.56 103 ARG A C 1
ATOM 815 O O . ARG A 1 103 ? -14.601 -12.707 26.166 1.00 86.56 103 ARG A O 1
ATOM 822 N N . LYS A 1 104 ? -14.588 -10.653 25.244 1.00 86.12 104 LYS A N 1
ATOM 823 C CA . LYS A 1 104 ? -15.744 -10.137 25.997 1.00 86.12 104 LYS A CA 1
ATOM 824 C C . LYS A 1 104 ? -17.087 -10.621 25.461 1.00 86.12 104 LYS A C 1
ATOM 826 O O . LYS A 1 104 ? -17.999 -10.813 26.254 1.00 86.12 104 LYS A O 1
ATOM 831 N N . ILE A 1 105 ? -17.216 -10.774 24.144 1.00 87.31 105 ILE A N 1
ATOM 832 C CA . ILE A 1 105 ? -18.470 -11.204 23.511 1.00 87.31 105 ILE A CA 1
ATOM 833 C C . ILE A 1 105 ? -18.645 -12.711 23.674 1.00 87.31 105 ILE A C 1
ATOM 835 O O . ILE A 1 105 ? -19.668 -13.174 24.166 1.00 87.31 105 ILE A O 1
ATOM 839 N N . CYS A 1 106 ? -17.642 -13.477 23.248 1.00 85.25 106 CYS A N 1
ATOM 840 C CA . CYS A 1 106 ? -17.666 -14.932 23.229 1.00 85.25 106 CYS A CA 1
ATOM 841 C C . CYS A 1 106 ? -16.227 -15.451 23.376 1.00 85.25 106 CYS A C 1
ATOM 843 O O . CYS A 1 106 ? -15.484 -15.462 22.391 1.00 85.25 106 CYS A O 1
ATOM 845 N N . PRO A 1 107 ? -15.812 -15.927 24.564 1.00 84.94 107 PRO A N 1
ATOM 846 C CA . PRO A 1 107 ? -14.429 -16.344 24.807 1.00 84.94 107 PRO A CA 1
ATOM 847 C C . PRO A 1 107 ? -13.963 -17.483 23.886 1.00 84.94 107 PRO A C 1
ATOM 849 O O . PRO A 1 107 ? -12.776 -17.555 23.574 1.00 84.94 107 PRO A O 1
ATOM 852 N N . ILE A 1 108 ? -14.886 -18.311 23.377 1.00 88.88 108 ILE A N 1
ATOM 853 C CA . ILE A 1 108 ? -14.591 -19.364 22.392 1.00 88.88 108 ILE A CA 1
ATOM 854 C C . ILE A 1 108 ? -14.054 -18.806 21.063 1.00 88.88 108 ILE A C 1
ATOM 856 O O . ILE A 1 108 ? -13.188 -19.412 20.440 1.00 88.88 108 ILE A O 1
ATOM 860 N N . PHE A 1 109 ? -14.494 -17.609 20.663 1.00 86.44 109 PHE A N 1
ATOM 861 C CA . PHE A 1 109 ? -14.029 -16.925 19.455 1.00 86.44 109 PHE A CA 1
ATOM 862 C C . PHE A 1 109 ? -12.800 -16.043 19.708 1.00 86.44 109 PHE A C 1
ATOM 864 O O . PHE A 1 109 ? -12.418 -15.254 18.846 1.00 86.44 109 PHE A O 1
ATOM 871 N N . GLY A 1 110 ? -12.118 -16.193 20.850 1.00 83.81 110 GLY A N 1
ATOM 872 C CA . GLY A 1 110 ? -10.887 -15.453 21.148 1.00 83.81 110 GLY A CA 1
ATOM 873 C C . GLY A 1 110 ? -9.794 -15.631 20.084 1.00 83.81 110 GLY A C 1
ATOM 874 O O . GLY A 1 110 ? -9.058 -14.685 19.797 1.00 83.81 110 GLY A O 1
ATOM 875 N N . GLY A 1 111 ? -9.740 -16.799 19.430 1.00 89.75 111 GLY A N 1
ATOM 876 C CA . GLY A 1 111 ? -8.817 -17.076 18.323 1.00 89.75 111 GLY A CA 1
ATOM 877 C C . GLY A 1 111 ? -8.993 -16.149 17.114 1.00 89.75 111 GLY A C 1
ATOM 878 O O . GLY A 1 111 ? -8.008 -15.831 16.449 1.00 89.75 111 GLY A O 1
ATOM 879 N N . LEU A 1 112 ? -10.206 -15.636 16.871 1.00 91.25 112 LEU A N 1
ATOM 880 C CA . LEU A 1 112 ? -10.488 -14.718 15.763 1.00 91.25 112 LEU A CA 1
ATOM 881 C C . LEU A 1 112 ? -9.734 -13.388 15.915 1.00 91.25 112 LEU A C 1
ATOM 883 O O . LEU A 1 112 ? -9.241 -12.835 14.933 1.00 91.25 112 LEU A O 1
ATOM 887 N N . GLY A 1 113 ? -9.572 -12.912 17.152 1.00 90.19 113 GLY A N 1
ATOM 888 C CA . GLY A 1 113 ? -8.782 -11.718 17.444 1.00 90.19 113 GLY A CA 1
ATOM 889 C C . GLY A 1 113 ? -7.279 -11.913 17.229 1.00 90.19 113 GLY A C 1
ATOM 890 O O . GLY A 1 113 ? -6.602 -10.990 16.790 1.00 90.19 113 GLY A O 1
ATOM 891 N N . TYR A 1 114 ? -6.740 -13.103 17.506 1.00 91.88 114 TYR A N 1
ATOM 892 C CA . TYR A 1 114 ? -5.336 -13.407 17.205 1.00 91.88 114 TYR A CA 1
ATOM 893 C C . TYR A 1 114 ? -5.114 -13.580 15.700 1.00 91.88 114 TYR A C 1
ATOM 895 O O . TYR A 1 114 ? -4.150 -13.039 15.160 1.00 91.88 114 TYR A O 1
ATOM 903 N N . GLY A 1 115 ? -6.032 -14.265 15.012 1.00 93.69 115 GLY A N 1
ATOM 904 C CA . GLY A 1 115 ? -5.991 -14.427 13.559 1.00 93.69 115 GLY A CA 1
ATOM 905 C C . GLY A 1 115 ? -6.002 -13.084 12.826 1.00 93.69 115 GLY A C 1
ATOM 906 O O . GLY A 1 115 ? -5.177 -12.868 11.938 1.00 93.69 115 GLY A O 1
ATOM 907 N N . SER A 1 116 ? -6.858 -12.145 13.246 1.00 91.31 116 SER A N 1
ATOM 908 C CA . SER A 1 116 ? -6.893 -10.802 12.654 1.00 91.31 116 SER A CA 1
ATOM 909 C C . SER A 1 116 ? -5.572 -10.048 12.845 1.00 91.31 116 SER A C 1
ATOM 911 O O . SER A 1 116 ? -5.089 -9.422 11.903 1.00 91.31 116 SER A O 1
ATOM 913 N N . GLN A 1 117 ? -4.928 -10.159 14.014 1.00 93.00 117 GLN A N 1
ATOM 914 C CA . GLN A 1 117 ? -3.617 -9.541 14.247 1.00 93.00 117 GLN A CA 1
ATOM 915 C C . GLN A 1 117 ? -2.519 -10.134 13.361 1.00 93.00 117 GLN A C 1
ATOM 917 O O . GLN A 1 117 ? -1.728 -9.384 12.795 1.00 93.00 117 GLN A O 1
ATOM 922 N N . VAL A 1 118 ? -2.488 -11.457 13.185 1.00 95.44 118 VAL A N 1
ATOM 923 C CA . VAL A 1 118 ? -1.512 -12.114 12.300 1.00 95.44 118 VAL A CA 1
ATOM 924 C C . VAL A 1 118 ? -1.668 -11.624 10.857 1.00 95.44 118 VAL A C 1
ATOM 926 O O . VAL A 1 118 ? -0.681 -11.253 10.220 1.00 95.44 118 VAL A O 1
ATOM 929 N N . VAL A 1 119 ? -2.905 -11.538 10.357 1.00 94.62 119 VAL A N 1
ATOM 930 C CA . VAL A 1 119 ? -3.191 -11.011 9.011 1.00 94.62 119 VAL A CA 1
ATOM 931 C C . VAL A 1 119 ? -2.735 -9.555 8.868 1.00 94.62 119 VAL A C 1
ATOM 933 O O . VAL A 1 119 ? -2.145 -9.200 7.845 1.00 94.62 119 VAL A O 1
ATOM 936 N N . VAL A 1 120 ? -2.946 -8.717 9.889 1.00 93.06 120 VAL A N 1
ATOM 937 C CA . VAL A 1 120 ? -2.489 -7.316 9.891 1.00 93.06 120 VAL A CA 1
ATOM 938 C C . VAL A 1 120 ? -0.961 -7.223 9.871 1.00 93.06 120 VAL A C 1
ATOM 940 O O . VAL A 1 120 ? -0.422 -6.404 9.125 1.00 93.06 120 VAL A O 1
ATOM 943 N N . VAL A 1 121 ? -0.247 -8.076 10.613 1.00 94.69 121 VAL A N 1
ATOM 944 C CA . VAL A 1 121 ? 1.228 -8.102 10.618 1.00 94.69 121 VAL A CA 1
ATOM 945 C C . VAL A 1 121 ? 1.771 -8.490 9.243 1.00 94.69 121 VAL A C 1
ATOM 947 O O . VAL A 1 121 ? 2.603 -7.767 8.695 1.00 94.69 121 VAL A O 1
ATOM 950 N N . TYR A 1 122 ? 1.260 -9.566 8.636 1.00 95.25 122 TYR A N 1
ATOM 951 C CA . TYR A 1 122 ? 1.673 -9.962 7.284 1.00 95.25 122 TYR A CA 1
ATOM 952 C C . TYR A 1 122 ? 1.349 -8.894 6.238 1.00 95.25 122 TYR A C 1
ATOM 954 O O . TYR A 1 122 ? 2.186 -8.589 5.387 1.00 95.25 122 TYR A O 1
ATOM 962 N N . SER A 1 123 ? 0.168 -8.279 6.333 1.00 92.69 123 SER A N 1
ATOM 963 C CA . SER A 1 123 ? -0.213 -7.176 5.448 1.00 92.69 123 SER A CA 1
ATOM 964 C C . SER A 1 123 ? 0.747 -5.996 5.605 1.00 92.69 123 SER A C 1
ATOM 966 O O . SER A 1 123 ? 1.229 -5.469 4.610 1.00 92.69 123 SER A O 1
ATOM 968 N N . SER A 1 124 ? 1.096 -5.624 6.838 1.00 92.19 124 SER A N 1
ATOM 969 C CA . SER A 1 124 ? 2.027 -4.521 7.119 1.00 92.19 124 SER A CA 1
ATOM 970 C C . SER A 1 124 ? 3.405 -4.754 6.490 1.00 92.19 124 SER A C 1
ATOM 972 O O . SER A 1 124 ? 3.949 -3.848 5.860 1.00 92.19 124 SER A O 1
ATOM 974 N N . ILE A 1 125 ? 3.941 -5.977 6.594 1.00 93.38 125 ILE A N 1
ATOM 975 C CA . ILE A 1 125 ? 5.231 -6.355 5.988 1.00 93.38 125 ILE A CA 1
ATOM 976 C C . ILE A 1 125 ? 5.170 -6.269 4.457 1.00 93.38 125 ILE A C 1
ATOM 978 O O . ILE A 1 125 ? 6.112 -5.802 3.823 1.00 93.38 125 ILE A O 1
ATOM 982 N N . TYR A 1 126 ? 4.066 -6.693 3.848 1.00 92.00 126 TYR A N 1
ATOM 983 C CA . TYR A 1 126 ? 3.900 -6.620 2.399 1.00 92.00 126 TYR A CA 1
ATOM 984 C C . TYR A 1 126 ? 3.754 -5.173 1.899 1.00 92.00 126 TYR A C 1
ATOM 986 O O . TYR A 1 126 ? 4.432 -4.762 0.957 1.00 92.00 126 TYR A O 1
ATOM 994 N N . TYR A 1 127 ? 2.906 -4.372 2.548 1.00 91.81 127 TYR A N 1
ATOM 995 C CA . TYR A 1 127 ? 2.632 -3.002 2.112 1.00 91.81 127 TYR A CA 1
ATOM 996 C C . TYR A 1 127 ? 3.826 -2.060 2.303 1.00 91.81 127 TYR A C 1
ATOM 998 O O . TYR A 1 127 ? 4.026 -1.182 1.464 1.00 91.81 127 TYR A O 1
ATOM 1006 N N . ILE A 1 128 ? 4.658 -2.251 3.336 1.00 93.88 128 ILE A N 1
ATOM 1007 C CA . ILE A 1 128 ? 5.854 -1.412 3.521 1.00 93.88 128 ILE A CA 1
ATOM 1008 C C . ILE A 1 128 ? 6.886 -1.620 2.399 1.00 93.88 128 ILE A C 1
ATOM 1010 O O . ILE A 1 128 ? 7.571 -0.676 2.014 1.00 93.88 128 ILE A O 1
ATOM 1014 N N . ILE A 1 129 ? 6.956 -2.824 1.816 1.00 93.50 129 ILE A N 1
ATOM 1015 C CA . ILE A 1 129 ? 7.818 -3.113 0.658 1.00 93.50 129 ILE A CA 1
ATOM 1016 C C . ILE A 1 129 ? 7.319 -2.362 -0.581 1.00 93.50 129 ILE A C 1
ATOM 1018 O O . ILE A 1 129 ? 8.117 -1.749 -1.288 1.00 93.50 129 ILE A O 1
ATOM 1022 N N . ILE A 1 130 ? 6.004 -2.350 -0.819 1.00 92.75 130 ILE A N 1
ATOM 1023 C CA . ILE A 1 130 ? 5.427 -1.584 -1.932 1.00 92.75 130 ILE A CA 1
ATOM 1024 C C . ILE A 1 130 ? 5.703 -0.088 -1.760 1.00 92.75 130 ILE A C 1
ATOM 1026 O O . ILE A 1 130 ? 6.064 0.586 -2.725 1.00 92.75 130 ILE A O 1
ATOM 1030 N N . LEU A 1 131 ? 5.584 0.428 -0.535 1.00 92.62 131 LEU A N 1
ATOM 1031 C CA . LEU A 1 131 ? 5.895 1.825 -0.241 1.00 92.62 131 LEU A CA 1
ATOM 1032 C C . LEU A 1 131 ? 7.369 2.151 -0.538 1.00 92.62 131 LEU A C 1
ATOM 1034 O O . LEU A 1 131 ? 7.668 3.198 -1.109 1.00 92.62 131 LEU A O 1
ATOM 1038 N N . ALA A 1 132 ? 8.286 1.226 -0.238 1.00 94.50 132 ALA A N 1
ATOM 1039 C CA . ALA A 1 132 ? 9.700 1.369 -0.574 1.00 94.50 132 ALA A CA 1
ATOM 1040 C C . ALA A 1 132 ? 9.938 1.428 -2.094 1.00 94.50 132 ALA A C 1
ATOM 1042 O O . ALA A 1 132 ? 10.734 2.250 -2.551 1.00 94.50 132 ALA A O 1
ATOM 1043 N N . TRP A 1 133 ? 9.230 0.612 -2.885 1.00 93.94 133 TRP A N 1
ATOM 1044 C CA . TRP A 1 133 ? 9.266 0.713 -4.348 1.00 93.94 133 TRP A CA 1
ATOM 1045 C C . TRP A 1 133 ? 8.728 2.060 -4.832 1.00 93.94 133 TRP A C 1
ATOM 1047 O O . TRP A 1 133 ? 9.359 2.688 -5.679 1.00 93.94 133 TRP A O 1
ATOM 1057 N N . ALA A 1 134 ? 7.625 2.548 -4.263 1.00 93.25 134 ALA A N 1
ATOM 1058 C CA . ALA A 1 134 ? 7.075 3.856 -4.612 1.00 93.25 134 ALA A CA 1
ATOM 1059 C C . ALA A 1 134 ? 8.082 4.990 -4.350 1.00 93.25 134 ALA A C 1
ATOM 1061 O O . ALA A 1 134 ? 8.305 5.814 -5.234 1.00 93.25 134 ALA A O 1
ATOM 1062 N N . PHE A 1 135 ? 8.762 4.998 -3.196 1.00 93.94 135 PHE A N 1
ATOM 1063 C CA . PHE A 1 135 ? 9.826 5.973 -2.923 1.00 93.94 135 PHE A CA 1
ATOM 1064 C C . PHE A 1 135 ? 11.012 5.843 -3.880 1.00 93.94 135 PHE A C 1
ATOM 1066 O O . PHE A 1 135 ? 11.541 6.855 -4.336 1.00 93.94 135 PHE A O 1
ATOM 1073 N N . PHE A 1 136 ? 11.413 4.619 -4.227 1.00 94.00 136 PHE A N 1
ATOM 1074 C CA . PHE A 1 136 ? 12.484 4.401 -5.197 1.00 94.00 136 PHE A CA 1
ATOM 1075 C C . PHE A 1 136 ? 12.140 5.001 -6.570 1.00 94.00 136 PHE A C 1
ATOM 1077 O O . PHE A 1 136 ? 12.964 5.701 -7.167 1.00 94.00 136 PHE A O 1
ATOM 1084 N N . TYR A 1 137 ? 10.914 4.782 -7.052 1.00 92.56 137 TYR A N 1
ATOM 1085 C CA . TYR A 1 137 ? 10.418 5.388 -8.290 1.00 92.56 137 TYR A CA 1
ATOM 1086 C C . TYR A 1 137 ? 10.270 6.908 -8.176 1.00 92.56 137 TYR A C 1
ATOM 1088 O O . TYR A 1 137 ? 10.635 7.615 -9.113 1.00 92.56 137 TYR A O 1
ATOM 1096 N N . LEU A 1 138 ? 9.812 7.416 -7.028 1.00 93.12 138 LEU A N 1
ATOM 1097 C CA . LEU A 1 138 ? 9.710 8.851 -6.766 1.00 93.12 138 LEU A CA 1
ATOM 1098 C C . LEU A 1 138 ? 11.078 9.528 -6.886 1.00 93.12 138 LEU A C 1
ATOM 1100 O O . LEU A 1 138 ? 11.213 10.488 -7.638 1.00 93.12 138 LEU A O 1
ATOM 1104 N N . PHE A 1 139 ? 12.112 9.009 -6.222 1.00 92.88 139 PHE A N 1
ATOM 1105 C CA . PHE A 1 139 ? 13.458 9.581 -6.319 1.00 92.88 139 PHE A CA 1
ATOM 1106 C C . PHE A 1 139 ? 14.056 9.435 -7.720 1.00 92.88 139 PHE A C 1
ATOM 1108 O O . PHE A 1 139 ? 14.693 10.363 -8.213 1.00 92.88 139 PHE A O 1
ATOM 1115 N N . SER A 1 140 ? 13.797 8.313 -8.393 1.00 90.81 140 SER A N 1
ATOM 1116 C CA . SER A 1 140 ? 14.245 8.092 -9.773 1.00 90.81 140 SER A CA 1
ATOM 1117 C C . SER A 1 140 ? 13.555 9.025 -10.780 1.00 90.81 140 SER A C 1
ATOM 1119 O O . SER A 1 140 ? 14.138 9.350 -11.809 1.00 90.81 140 SER A O 1
ATOM 1121 N N . SER A 1 141 ? 12.341 9.500 -10.478 1.00 93.88 141 SER A N 1
ATOM 1122 C CA . SER A 1 141 ? 11.590 10.443 -11.321 1.00 93.88 141 SER A CA 1
ATOM 1123 C C . SER A 1 141 ? 12.095 11.889 -11.255 1.00 93.88 141 SER A C 1
ATOM 1125 O O . SER A 1 141 ? 11.713 12.702 -12.088 1.00 93.88 141 SER A O 1
ATOM 1127 N N . LEU A 1 142 ? 12.970 12.214 -10.294 1.00 91.44 142 LEU A N 1
ATOM 1128 C CA . LEU A 1 142 ? 13.570 13.549 -10.164 1.00 91.44 142 LEU A CA 1
ATOM 1129 C C . LEU A 1 142 ? 14.737 13.780 -11.140 1.00 91.44 142 LEU A C 1
ATOM 1131 O O . LEU A 1 142 ? 15.286 14.879 -11.193 1.00 91.44 142 LEU A O 1
ATOM 1135 N N . SER A 1 143 ? 15.147 12.750 -11.883 1.00 88.69 143 SER A N 1
ATOM 1136 C CA . SER A 1 143 ? 16.161 12.867 -12.934 1.00 88.69 143 SER A CA 1
ATOM 1137 C C . SER A 1 143 ? 15.581 13.506 -14.199 1.00 88.69 143 SER A C 1
ATOM 1139 O O . SER A 1 143 ? 14.398 13.355 -14.487 1.00 88.69 143 SER A O 1
ATOM 1141 N N . SER A 1 144 ? 16.417 14.227 -14.957 1.00 85.69 144 SER A N 1
ATOM 1142 C CA . SER A 1 144 ? 15.993 14.946 -16.170 1.00 85.69 144 SER A CA 1
ATOM 1143 C C . SER A 1 144 ? 15.460 14.017 -17.260 1.00 85.69 144 SER A C 1
ATOM 1145 O O . SER A 1 144 ? 14.505 14.354 -17.947 1.00 85.69 144 SER A O 1
ATOM 1147 N N . GLU A 1 145 ? 16.075 12.844 -17.388 1.00 86.38 145 GLU A N 1
ATOM 1148 C CA . GLU A 1 145 ? 15.638 11.762 -18.262 1.00 86.38 145 GLU A CA 1
ATOM 1149 C C . GLU A 1 145 ? 15.181 10.595 -17.388 1.00 86.38 145 GLU A C 1
ATOM 1151 O O . GLU A 1 145 ? 15.881 10.199 -16.449 1.00 86.38 145 GLU A O 1
ATOM 1156 N N . LEU A 1 146 ? 13.998 10.046 -17.673 1.00 89.62 146 LEU A N 1
ATOM 1157 C CA . LEU A 1 146 ? 13.450 8.956 -16.873 1.00 89.62 146 LEU A CA 1
ATOM 1158 C C . LEU A 1 146 ? 14.208 7.655 -17.192 1.00 89.62 146 LEU A C 1
ATOM 1160 O O . LEU A 1 146 ? 14.282 7.266 -18.360 1.00 89.62 146 LEU A O 1
ATOM 1164 N N . PRO A 1 147 ? 14.692 6.905 -16.186 1.00 87.88 147 PRO A N 1
ATOM 1165 C CA . PRO A 1 147 ? 15.545 5.736 -16.422 1.00 87.88 147 PRO A CA 1
ATOM 1166 C C . PRO A 1 147 ? 14.816 4.546 -17.071 1.00 87.88 147 PRO A C 1
ATOM 1168 O O . PRO A 1 147 ? 15.455 3.599 -17.516 1.00 87.88 147 PRO A O 1
ATOM 1171 N N . TRP A 1 148 ? 13.482 4.582 -17.133 1.00 90.12 148 TRP A N 1
ATOM 1172 C CA . TRP A 1 148 ? 12.643 3.599 -17.830 1.00 90.12 148 TRP A CA 1
ATOM 1173 C C . TRP A 1 148 ? 12.095 4.096 -19.177 1.00 90.12 148 TRP A C 1
ATOM 1175 O O . TRP A 1 148 ? 11.269 3.407 -19.781 1.00 90.12 148 TRP A O 1
ATOM 1185 N N . ALA A 1 149 ? 12.495 5.286 -19.637 1.00 87.44 149 ALA A N 1
ATOM 1186 C CA . ALA A 1 149 ? 12.069 5.822 -20.930 1.00 87.44 149 ALA A CA 1
ATOM 1187 C C . ALA A 1 149 ? 12.922 5.299 -22.096 1.00 87.44 149 ALA A C 1
ATOM 1189 O O . ALA A 1 149 ? 12.383 5.082 -23.181 1.00 87.44 149 ALA A O 1
ATOM 1190 N N . SER A 1 150 ? 14.215 5.063 -21.863 1.00 86.50 150 SER A N 1
ATOM 1191 C CA . SER A 1 150 ? 15.181 4.639 -22.880 1.00 86.50 150 SER A CA 1
ATOM 1192 C C . SER A 1 150 ? 15.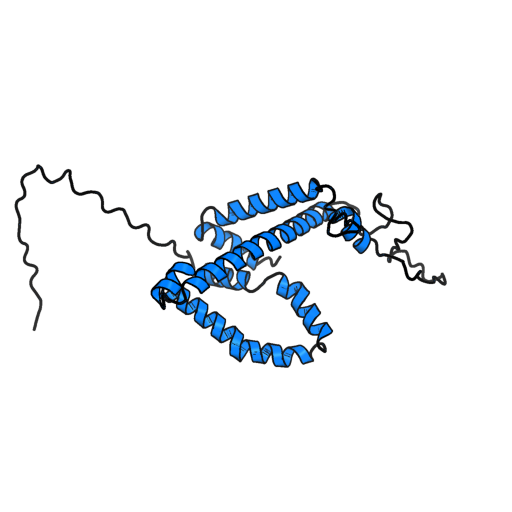799 3.270 -22.581 1.00 86.50 150 SER A C 1
ATOM 1194 O O . SER A 1 150 ? 15.801 2.793 -21.443 1.00 86.50 150 SER A O 1
ATOM 1196 N N . CYS A 1 151 ? 16.328 2.630 -23.622 1.00 85.56 151 CYS A N 1
ATOM 1197 C CA . CYS A 1 151 ? 17.065 1.367 -23.558 1.00 85.56 151 CYS A CA 1
ATOM 1198 C C . CYS A 1 151 ? 18.587 1.576 -23.423 1.00 85.56 151 CYS A C 1
ATOM 1200 O O . CYS A 1 151 ? 19.341 0.610 -23.380 1.00 85.56 151 CYS A O 1
ATOM 1202 N N . GLY A 1 152 ? 19.060 2.824 -23.353 1.00 85.31 152 GLY A N 1
ATOM 1203 C CA . GLY A 1 152 ? 20.484 3.178 -23.317 1.00 85.31 152 GLY A CA 1
ATOM 1204 C C . GLY A 1 152 ? 21.174 3.027 -21.956 1.00 85.31 152 GLY A C 1
ATOM 1205 O O . GLY A 1 152 ? 22.159 3.720 -21.710 1.00 85.31 152 GLY A O 1
ATOM 1206 N N . ASN A 1 153 ? 20.666 2.184 -21.051 1.00 88.31 153 ASN A N 1
ATOM 1207 C CA . ASN A 1 153 ? 21.219 2.035 -19.702 1.00 88.31 153 ASN A CA 1
ATOM 1208 C C . ASN A 1 153 ? 22.037 0.748 -19.538 1.00 88.31 153 ASN A C 1
ATOM 1210 O O . ASN A 1 153 ? 21.900 -0.212 -20.290 1.00 88.31 153 ASN A O 1
ATOM 1214 N N . THR A 1 154 ? 22.849 0.688 -18.479 1.00 89.00 154 THR A N 1
ATOM 1215 C CA . THR A 1 154 ? 23.753 -0.444 -18.198 1.00 89.00 154 THR A CA 1
ATOM 1216 C C . THR A 1 154 ? 23.043 -1.763 -17.879 1.00 89.00 154 THR A C 1
ATOM 1218 O O . THR A 1 154 ? 23.662 -2.821 -17.942 1.00 89.00 154 THR A O 1
ATOM 1221 N N . TRP A 1 155 ? 21.761 -1.716 -17.516 1.00 87.62 155 TRP A N 1
ATOM 1222 C CA . TRP A 1 155 ? 20.942 -2.888 -17.188 1.00 87.62 155 TRP A CA 1
ATOM 1223 C C . TRP A 1 155 ? 20.106 -3.402 -18.364 1.00 87.62 155 TRP A C 1
ATOM 1225 O O . TRP A 1 155 ? 19.465 -4.448 -18.227 1.00 87.62 155 TRP A O 1
ATOM 1235 N N . ASN A 1 156 ? 20.071 -2.676 -19.483 1.00 90.50 156 ASN A N 1
ATOM 1236 C CA . ASN A 1 156 ? 19.266 -3.052 -20.634 1.00 90.50 156 ASN A CA 1
ATOM 1237 C C . ASN A 1 156 ? 19.929 -4.156 -21.464 1.00 90.50 156 ASN A C 1
ATOM 1239 O O . ASN A 1 156 ? 21.154 -4.271 -21.507 1.00 90.50 156 ASN A O 1
ATOM 1243 N N . THR A 1 157 ? 19.115 -4.976 -22.128 1.00 87.69 157 THR A N 1
ATOM 1244 C CA . THR A 1 157 ? 19.611 -5.974 -23.087 1.00 87.69 157 THR A CA 1
ATOM 1245 C C . THR A 1 157 ? 19.425 -5.525 -24.528 1.00 87.69 157 THR A C 1
ATOM 1247 O O . THR A 1 157 ? 18.638 -4.629 -24.820 1.00 87.69 157 THR A O 1
ATOM 1250 N N . GLU A 1 158 ? 20.076 -6.231 -25.454 1.00 84.00 158 GLU A N 1
ATOM 1251 C CA . GLU A 1 158 ? 19.878 -6.062 -26.901 1.00 84.00 158 GLU A CA 1
ATOM 1252 C C . GLU A 1 158 ? 18.425 -6.316 -27.353 1.00 84.00 158 GLU A C 1
ATOM 1254 O O . GLU A 1 158 ? 18.046 -5.933 -28.456 1.00 84.00 158 GLU A O 1
ATOM 1259 N N . SER A 1 159 ? 17.595 -6.947 -26.509 1.00 84.06 159 SER A N 1
ATOM 1260 C CA . SER A 1 159 ? 16.171 -7.191 -26.784 1.00 84.06 159 SER A CA 1
ATOM 1261 C C . SER A 1 159 ? 15.245 -6.028 -26.402 1.00 84.06 159 SER A C 1
ATOM 1263 O O . SER A 1 159 ? 14.045 -6.093 -26.684 1.00 84.06 159 SER A O 1
ATOM 1265 N N . CYS A 1 160 ? 15.784 -4.967 -25.795 1.00 85.81 160 CYS A N 1
ATOM 1266 C CA . CYS A 1 160 ? 15.025 -3.792 -25.387 1.00 85.81 160 CYS A CA 1
ATOM 1267 C C . CYS A 1 160 ? 14.627 -2.932 -26.592 1.00 85.81 160 CYS A C 1
ATOM 1269 O O . CYS A 1 160 ? 15.473 -2.553 -27.403 1.00 85.81 160 CYS A O 1
ATOM 1271 N N . VAL A 1 161 ? 13.341 -2.582 -26.690 1.00 84.06 161 VAL A N 1
ATOM 1272 C CA . VAL A 1 161 ? 12.811 -1.751 -27.782 1.00 84.06 161 VAL A CA 1
ATOM 1273 C C . VAL A 1 161 ? 12.100 -0.514 -27.236 1.00 84.06 161 VAL A C 1
ATOM 1275 O O . VAL A 1 161 ? 11.147 -0.610 -26.458 1.00 84.06 161 VAL A O 1
ATOM 1278 N N . GLU A 1 162 ? 12.526 0.665 -27.691 1.00 81.12 162 GLU A N 1
ATOM 1279 C CA . GLU A 1 162 ? 11.887 1.941 -27.364 1.00 81.12 162 GLU A CA 1
ATOM 1280 C C . GLU A 1 162 ? 10.643 2.182 -28.232 1.00 81.12 162 GLU A C 1
ATOM 1282 O O . GLU A 1 162 ? 10.681 2.096 -29.458 1.00 81.12 162 GLU A O 1
ATOM 1287 N N . TYR A 1 163 ? 9.520 2.547 -27.605 1.00 70.00 163 TYR A N 1
ATOM 1288 C CA . TYR A 1 163 ? 8.277 2.849 -28.330 1.00 70.00 163 TYR A CA 1
ATOM 1289 C C . TYR A 1 163 ? 8.313 4.194 -29.073 1.00 70.00 163 TYR A C 1
ATOM 1291 O O . TYR A 1 163 ? 7.558 4.374 -30.029 1.00 70.00 163 TYR A O 1
ATOM 1299 N N . SER A 1 164 ? 9.163 5.128 -28.627 1.00 63.22 164 SER A N 1
ATOM 1300 C CA . SER A 1 164 ? 9.184 6.524 -29.091 1.00 63.22 164 SER A CA 1
ATOM 1301 C C . SER A 1 164 ? 9.880 6.700 -30.447 1.00 63.22 164 SER A C 1
ATOM 1303 O O . SER A 1 164 ? 9.458 7.519 -31.257 1.00 63.22 164 SER A O 1
ATOM 1305 N N . GLN A 1 165 ? 10.877 5.869 -30.772 1.00 56.62 165 GLN A N 1
ATOM 1306 C CA . GLN A 1 165 ? 11.601 5.928 -32.052 1.00 56.62 165 GLN A CA 1
ATOM 1307 C C . GLN A 1 165 ? 10.893 5.196 -33.209 1.00 56.62 165 GLN A C 1
ATOM 1309 O O . GLN A 1 165 ? 11.529 4.707 -34.146 1.00 56.62 165 GLN A O 1
ATOM 1314 N N . LYS A 1 166 ? 9.557 5.135 -33.198 1.00 56.19 166 LYS A N 1
ATOM 1315 C CA . LYS A 1 166 ? 8.793 4.685 -34.368 1.00 56.19 166 LYS A CA 1
ATOM 1316 C C . LYS A 1 166 ? 8.783 5.778 -35.435 1.00 56.19 166 LYS A C 1
ATOM 1318 O O . LYS A 1 166 ? 7.785 6.467 -35.624 1.00 56.19 166 LYS A O 1
ATOM 1323 N N . ASN A 1 167 ? 9.864 5.886 -36.201 1.00 51.88 167 ASN A N 1
ATOM 1324 C CA . ASN A 1 167 ? 9.735 6.398 -37.560 1.00 51.88 167 ASN A CA 1
ATOM 1325 C C . ASN A 1 167 ? 8.837 5.410 -38.324 1.00 51.88 167 ASN A C 1
ATOM 1327 O O . ASN A 1 167 ? 9.211 4.254 -38.523 1.00 51.88 167 ASN A O 1
ATOM 1331 N N . LEU A 1 168 ? 7.640 5.862 -38.710 1.00 55.69 168 LEU A N 1
ATOM 1332 C CA . LEU A 1 168 ? 6.558 5.117 -39.379 1.00 55.69 168 LEU A C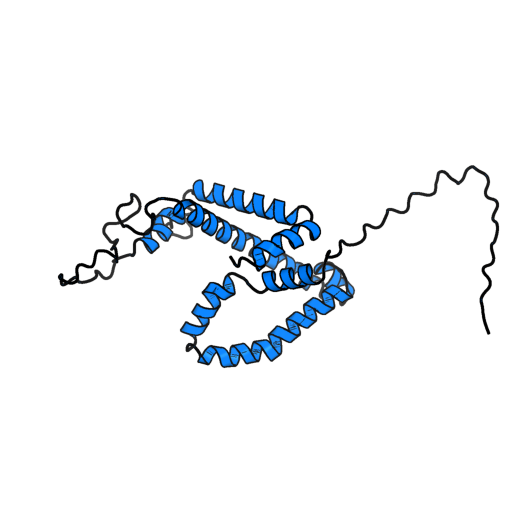A 1
ATOM 1333 C C . LEU A 1 168 ? 6.918 4.532 -40.770 1.00 55.69 168 LEU A C 1
ATOM 1335 O O . LEU A 1 168 ? 6.030 4.203 -41.551 1.00 55.69 168 LEU A O 1
ATOM 1339 N N . SER A 1 169 ? 8.202 4.386 -41.096 1.00 55.38 169 SER A N 1
ATOM 1340 C CA . SER A 1 169 ? 8.689 4.123 -42.456 1.00 55.38 169 SER A CA 1
ATOM 1341 C C . SER A 1 169 ? 9.418 2.783 -42.617 1.00 55.38 169 SER A C 1
ATOM 1343 O O . SER A 1 169 ? 9.840 2.459 -43.723 1.00 55.38 169 SER A O 1
ATOM 1345 N N . GLY A 1 170 ? 9.592 1.998 -41.547 1.00 56.50 170 GLY A N 1
ATOM 1346 C CA . GLY A 1 170 ? 10.289 0.705 -41.592 1.00 56.50 170 GLY A CA 1
ATOM 1347 C C . GLY A 1 170 ? 9.356 -0.482 -41.355 1.00 56.50 170 GLY A C 1
ATOM 1348 O O . GLY A 1 170 ? 8.560 -0.473 -40.417 1.00 56.50 170 GLY A O 1
ATOM 1349 N N . ASN A 1 171 ? 9.471 -1.522 -42.181 1.00 52.97 171 ASN A N 1
ATOM 1350 C CA . ASN A 1 171 ? 8.821 -2.814 -41.963 1.00 52.97 171 ASN A CA 1
ATOM 1351 C C . ASN A 1 171 ? 9.536 -3.548 -40.812 1.00 52.97 171 ASN A C 1
ATOM 1353 O O . ASN A 1 171 ? 10.464 -4.319 -41.042 1.00 52.97 171 ASN A O 1
ATOM 1357 N N . TRP A 1 172 ? 9.168 -3.244 -39.565 1.00 60.19 172 TRP A N 1
ATOM 1358 C CA . TRP A 1 172 ? 9.779 -3.848 -38.380 1.00 60.19 172 TRP A CA 1
ATOM 1359 C C . TRP A 1 172 ? 8.972 -5.063 -37.923 1.00 60.19 172 TRP A C 1
ATOM 1361 O O . TRP A 1 172 ? 7.869 -4.933 -37.391 1.00 60.19 172 TRP A O 1
ATOM 1371 N N . THR A 1 173 ? 9.537 -6.258 -38.085 1.00 61.50 173 THR A N 1
ATOM 1372 C CA . THR A 1 173 ? 9.050 -7.459 -37.403 1.00 61.50 173 THR A CA 1
ATOM 1373 C C . THR A 1 173 ? 9.491 -7.399 -35.947 1.00 61.50 173 THR A C 1
ATOM 1375 O O . THR A 1 173 ? 10.683 -7.496 -35.654 1.00 61.50 173 THR A O 1
ATOM 1378 N N . PHE A 1 174 ? 8.540 -7.232 -35.027 1.00 61.56 174 PHE A N 1
ATOM 1379 C CA . PHE A 1 174 ? 8.815 -7.374 -33.601 1.00 61.56 174 PHE A CA 1
ATOM 1380 C C . PHE A 1 174 ? 9.301 -8.806 -33.354 1.00 61.56 174 PHE A C 1
ATOM 1382 O O . PHE A 1 174 ? 8.574 -9.764 -33.621 1.00 61.56 174 PHE A O 1
ATOM 1389 N N . SER A 1 175 ? 10.544 -8.956 -32.892 1.00 65.88 175 SER A N 1
ATOM 1390 C CA . SER A 1 175 ? 11.030 -10.252 -32.423 1.00 65.88 175 SER A CA 1
ATOM 1391 C C . SER A 1 175 ? 10.108 -10.722 -31.301 1.00 65.88 175 SER A C 1
ATOM 1393 O O . SER A 1 175 ? 9.790 -9.938 -30.408 1.00 65.88 175 SER A O 1
ATOM 1395 N N . GLY A 1 176 ? 9.689 -11.990 -31.312 1.00 67.75 176 GLY A N 1
ATOM 1396 C CA . GLY A 1 176 ? 8.813 -12.546 -30.269 1.00 67.75 176 GLY A CA 1
ATOM 1397 C C . GLY A 1 176 ? 9.374 -12.409 -28.844 1.00 67.75 176 GLY A C 1
ATOM 1398 O O . GLY A 1 176 ? 8.622 -12.525 -27.882 1.00 67.75 176 GLY A O 1
ATOM 1399 N N . ASN A 1 177 ? 10.671 -12.104 -28.719 1.00 78.69 177 ASN A N 1
ATOM 1400 C CA . ASN A 1 177 ? 11.386 -11.933 -27.457 1.00 78.69 177 ASN A CA 1
ATOM 1401 C C . ASN A 1 177 ? 11.653 -10.467 -27.073 1.00 78.69 177 ASN A C 1
ATOM 1403 O O . ASN A 1 177 ? 12.375 -10.233 -26.108 1.00 78.69 177 ASN A O 1
ATOM 1407 N N . ALA A 1 178 ? 11.140 -9.480 -27.812 1.00 78.81 178 ALA A N 1
ATOM 1408 C CA . ALA A 1 178 ? 11.424 -8.080 -27.510 1.00 78.81 178 ALA A CA 1
ATOM 1409 C C . ALA A 1 178 ? 10.747 -7.613 -26.205 1.00 78.81 178 ALA A C 1
ATOM 1411 O O . ALA A 1 178 ? 9.590 -7.935 -25.909 1.00 78.81 178 ALA A O 1
ATOM 1412 N N . THR A 1 179 ? 11.491 -6.846 -25.413 1.00 86.00 179 THR A N 1
ATOM 1413 C CA . THR A 1 179 ? 11.113 -6.363 -24.079 1.00 86.00 179 THR A CA 1
ATOM 1414 C C . THR A 1 179 ? 10.985 -4.840 -24.075 1.00 86.00 179 THR A C 1
ATOM 1416 O O . THR A 1 179 ? 11.596 -4.134 -24.876 1.00 86.00 179 THR A O 1
ATOM 1419 N N . SER A 1 180 ? 10.151 -4.304 -23.180 1.00 88.00 180 SER A N 1
ATOM 1420 C CA . SER A 1 180 ? 10.032 -2.853 -23.004 1.00 88.00 180 SER A CA 1
ATOM 1421 C C . SER A 1 180 ? 11.070 -2.331 -22.002 1.00 88.00 180 SER A C 1
ATOM 1423 O O . SER A 1 180 ? 11.365 -3.030 -21.026 1.00 88.00 180 SER A O 1
ATOM 1425 N N . PRO A 1 181 ? 11.559 -1.083 -22.159 1.00 88.81 181 PRO A N 1
ATOM 1426 C CA . PRO A 1 181 ? 12.514 -0.481 -21.223 1.00 88.81 181 PRO A CA 1
ATOM 1427 C C . PRO A 1 181 ? 11.967 -0.428 -19.791 1.00 88.81 181 PRO A C 1
ATOM 1429 O O . PRO A 1 181 ? 12.700 -0.680 -18.839 1.00 88.81 181 PRO A O 1
ATOM 1432 N N . LEU A 1 182 ? 10.656 -0.214 -19.630 1.00 89.62 182 LEU A N 1
ATOM 1433 C CA . LEU A 1 182 ? 9.976 -0.275 -18.334 1.00 89.62 182 LEU A CA 1
ATOM 1434 C C . LEU A 1 182 ? 10.058 -1.661 -17.682 1.00 89.62 182 LEU A C 1
ATOM 1436 O O . LEU A 1 182 ? 10.309 -1.757 -16.479 1.00 89.62 182 LEU A O 1
ATOM 1440 N N . LYS A 1 183 ? 9.840 -2.729 -18.458 1.00 88.94 183 LYS A N 1
ATOM 1441 C CA . LYS A 1 183 ? 9.901 -4.101 -17.947 1.00 88.94 183 LYS A CA 1
ATOM 1442 C C . LYS A 1 183 ? 11.325 -4.456 -17.532 1.00 88.94 183 LYS A C 1
ATOM 1444 O O . LYS A 1 183 ? 11.521 -4.976 -16.439 1.00 88.94 183 LYS A O 1
ATOM 1449 N N . GLU A 1 184 ? 12.315 -4.119 -18.357 1.00 90.75 184 GLU A N 1
ATOM 1450 C CA . GLU A 1 184 ? 13.719 -4.372 -18.020 1.00 90.75 184 GLU A CA 1
ATOM 1451 C C . GLU A 1 184 ? 14.185 -3.560 -16.812 1.00 90.75 184 GLU A C 1
ATOM 1453 O O . GLU A 1 184 ? 14.880 -4.095 -15.949 1.00 90.75 184 GLU A O 1
ATOM 1458 N N . PHE A 1 185 ? 13.758 -2.301 -16.697 1.00 91.56 185 PHE A N 1
ATOM 1459 C CA . PHE A 1 185 ? 14.034 -1.489 -15.517 1.00 91.56 185 PHE A CA 1
ATOM 1460 C C . PHE A 1 185 ? 13.477 -2.148 -14.246 1.00 91.56 185 PHE A C 1
ATOM 1462 O O . PHE A 1 185 ? 14.194 -2.300 -13.258 1.00 91.56 185 PHE A O 1
ATOM 1469 N N . TRP A 1 186 ? 12.226 -2.610 -14.272 1.00 92.25 186 TRP A N 1
ATOM 1470 C CA . TRP A 1 186 ? 11.618 -3.288 -13.127 1.00 92.25 186 TRP A CA 1
ATOM 1471 C C . TRP A 1 186 ? 12.316 -4.612 -12.781 1.00 92.25 186 TRP A C 1
ATOM 1473 O O . TRP A 1 186 ? 12.691 -4.834 -11.630 1.00 92.25 186 TRP A O 1
ATOM 1483 N N . GLU A 1 187 ? 12.530 -5.486 -13.764 1.00 90.69 187 GLU A N 1
ATOM 1484 C CA . GLU A 1 187 ? 13.041 -6.840 -13.525 1.00 90.69 187 GLU A CA 1
ATOM 1485 C C . GLU A 1 187 ? 14.541 -6.860 -13.205 1.00 90.69 187 GLU A C 1
ATOM 1487 O O . GLU A 1 187 ? 14.965 -7.606 -12.321 1.00 90.69 187 GLU A O 1
ATOM 1492 N N . ARG A 1 188 ? 15.351 -6.034 -13.877 1.00 88.62 188 ARG A N 1
ATOM 1493 C CA . ARG A 1 188 ? 16.822 -6.080 -13.778 1.00 88.62 188 ARG A CA 1
ATOM 1494 C C . ARG A 1 188 ? 17.392 -5.022 -12.845 1.00 88.62 188 ARG A C 1
ATOM 1496 O O . ARG A 1 188 ? 18.320 -5.313 -12.094 1.00 88.62 188 ARG A O 1
ATOM 1503 N N . GLN A 1 189 ? 16.842 -3.808 -12.862 1.00 89.12 189 GLN A N 1
ATOM 1504 C CA . GLN A 1 189 ? 17.392 -2.699 -12.081 1.00 89.12 189 GLN A CA 1
ATOM 1505 C C . GLN A 1 189 ? 16.733 -2.561 -10.706 1.00 89.12 189 GLN A C 1
ATOM 1507 O O . GLN A 1 189 ? 17.445 -2.419 -9.706 1.00 89.12 189 GLN A O 1
ATOM 1512 N N . VAL A 1 190 ? 15.400 -2.612 -10.632 1.00 90.31 190 VAL A N 1
ATOM 1513 C CA . VAL A 1 190 ? 14.673 -2.516 -9.357 1.00 90.31 190 VAL A CA 1
ATOM 1514 C C . VAL A 1 190 ? 14.776 -3.839 -8.606 1.00 90.31 190 VAL A C 1
ATOM 1516 O O . VAL A 1 190 ? 15.399 -3.896 -7.550 1.00 90.31 190 VAL A O 1
ATOM 1519 N N . LEU A 1 191 ? 14.202 -4.910 -9.154 1.00 87.44 191 LEU A N 1
ATOM 1520 C CA . LEU A 1 191 ? 14.086 -6.187 -8.451 1.00 87.44 191 LEU A CA 1
ATOM 1521 C C . LEU A 1 191 ? 15.346 -7.053 -8.533 1.00 87.44 191 LEU A C 1
ATOM 1523 O O . LEU A 1 191 ? 15.609 -7.798 -7.593 1.00 87.44 191 LEU A O 1
ATOM 1527 N N . ASN A 1 192 ? 16.117 -6.947 -9.620 1.00 86.62 192 ASN A N 1
ATOM 1528 C CA . ASN A 1 192 ? 17.233 -7.845 -9.935 1.00 86.62 192 ASN A CA 1
ATOM 1529 C C . ASN A 1 192 ? 16.834 -9.327 -9.781 1.00 86.62 192 ASN A C 1
ATOM 1531 O O . ASN A 1 192 ? 17.388 -10.062 -8.961 1.00 86.62 192 ASN A O 1
ATOM 1535 N N . ILE A 1 193 ? 15.800 -9.728 -10.527 1.00 84.00 193 ILE A N 1
ATOM 1536 C CA . ILE A 1 193 ? 15.200 -11.062 -10.443 1.00 84.00 193 ILE A CA 1
ATOM 1537 C C . ILE A 1 193 ? 16.216 -12.118 -10.896 1.00 84.00 193 ILE A C 1
ATOM 1539 O O . ILE A 1 193 ? 16.724 -12.074 -12.017 1.00 84.00 193 ILE A O 1
ATOM 1543 N N . THR A 1 194 ? 16.482 -13.089 -10.025 1.00 84.31 194 THR A N 1
ATOM 1544 C CA . THR A 1 194 ? 17.262 -14.293 -10.329 1.00 84.31 194 THR A CA 1
ATOM 1545 C C . THR A 1 194 ? 16.389 -15.346 -11.019 1.00 84.31 194 THR A C 1
ATOM 1547 O O . THR A 1 194 ? 15.163 -15.332 -10.916 1.00 84.31 194 THR A O 1
ATOM 1550 N N . GLY A 1 195 ? 17.010 -16.285 -11.739 1.00 78.25 195 GLY A N 1
ATOM 1551 C CA . GLY A 1 195 ? 16.277 -17.315 -12.487 1.00 78.25 195 GLY A CA 1
ATOM 1552 C C . GLY A 1 195 ? 15.505 -18.310 -11.609 1.00 78.25 195 GLY A C 1
ATOM 1553 O O . GLY A 1 195 ? 14.551 -18.919 -12.086 1.00 78.25 195 GLY A O 1
ATOM 1554 N N . ASN A 1 196 ? 15.882 -18.453 -10.332 1.00 82.25 196 ASN A N 1
ATOM 1555 C CA . ASN A 1 196 ? 15.335 -19.444 -9.408 1.00 82.25 196 ASN A CA 1
ATOM 1556 C C . ASN A 1 196 ? 14.869 -18.809 -8.092 1.00 82.25 196 ASN A C 1
ATOM 1558 O O . ASN A 1 196 ? 15.574 -18.003 -7.494 1.00 82.25 196 ASN A O 1
ATOM 1562 N N . VAL A 1 197 ? 13.732 -19.275 -7.563 1.00 83.12 197 VAL A N 1
ATOM 1563 C CA . VAL A 1 197 ? 13.180 -18.829 -6.263 1.00 83.12 197 VAL A CA 1
ATOM 1564 C C . VAL A 1 197 ? 14.094 -19.193 -5.082 1.00 83.12 197 VAL A C 1
ATOM 1566 O O . VAL A 1 197 ? 14.079 -18.525 -4.052 1.00 83.12 197 VAL A O 1
ATOM 1569 N N . HIS A 1 198 ? 14.899 -20.250 -5.225 1.00 83.75 198 HIS A N 1
ATOM 1570 C CA . HIS A 1 198 ? 15.838 -20.706 -4.194 1.00 83.75 198 HIS A CA 1
ATOM 1571 C C . HIS A 1 198 ? 17.126 -19.875 -4.132 1.00 83.75 198 HIS A C 1
ATOM 1573 O O . HIS A 1 198 ? 17.830 -19.914 -3.125 1.00 83.75 198 HIS A O 1
ATOM 1579 N N . GLU A 1 199 ? 17.428 -19.109 -5.181 1.00 82.81 199 GLU A N 1
ATOM 1580 C CA . GLU A 1 199 ? 18.605 -18.249 -5.253 1.00 82.81 199 GLU A CA 1
ATOM 1581 C C . GLU A 1 199 ? 18.203 -16.823 -4.891 1.00 82.81 199 GLU A C 1
ATOM 1583 O O . GLU A 1 199 ? 17.869 -16.000 -5.744 1.00 82.81 199 GLU A O 1
ATOM 1588 N N . LEU A 1 200 ? 18.224 -16.529 -3.593 1.00 76.06 200 LEU A N 1
ATOM 1589 C CA . LEU A 1 200 ? 18.062 -15.167 -3.102 1.00 76.06 200 LEU A CA 1
ATOM 1590 C C . LEU A 1 200 ? 19.339 -14.396 -3.468 1.00 76.06 200 LEU A C 1
ATOM 1592 O O . LEU A 1 200 ? 20.397 -14.634 -2.890 1.00 76.06 200 LEU A O 1
ATOM 1596 N N . GLY A 1 201 ? 19.250 -13.541 -4.490 1.00 81.81 201 GLY A N 1
ATOM 1597 C CA . GLY A 1 201 ? 20.363 -12.723 -4.976 1.00 81.81 201 GLY A CA 1
ATOM 1598 C C . GLY A 1 201 ? 20.890 -11.719 -3.940 1.00 81.81 201 GLY A C 1
ATOM 1599 O O . GLY A 1 201 ? 20.600 -11.779 -2.746 1.00 81.81 201 GLY A O 1
ATOM 1600 N N . THR A 1 202 ? 21.682 -10.748 -4.390 1.00 85.38 202 THR A N 1
ATOM 1601 C CA . THR A 1 202 ? 22.251 -9.731 -3.495 1.00 85.38 202 THR A CA 1
ATOM 1602 C C . THR A 1 202 ? 21.224 -8.669 -3.096 1.00 85.38 202 THR A C 1
ATOM 1604 O O . THR A 1 202 ? 20.384 -8.246 -3.892 1.00 85.38 202 THR A O 1
ATOM 1607 N N . VAL A 1 203 ? 21.307 -8.193 -1.848 1.00 86.25 203 VAL A N 1
ATOM 1608 C CA . VAL A 1 203 ? 20.441 -7.112 -1.356 1.00 86.25 203 VAL A CA 1
ATOM 1609 C C . VAL A 1 203 ? 20.810 -5.801 -2.051 1.00 86.25 203 VAL A C 1
ATOM 1611 O O . VAL A 1 203 ? 21.943 -5.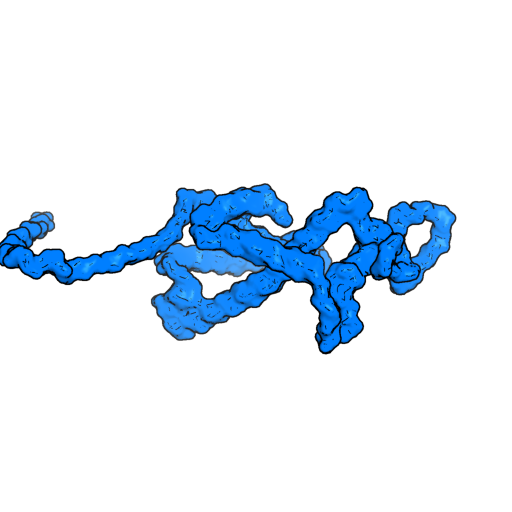325 -1.967 1.00 86.25 203 VAL A O 1
ATOM 1614 N N . ARG A 1 204 ? 19.832 -5.185 -2.721 1.00 89.00 204 ARG A N 1
ATOM 1615 C CA . ARG A 1 204 ? 19.981 -3.875 -3.366 1.00 89.00 204 ARG A CA 1
ATOM 1616 C C . ARG A 1 204 ? 19.941 -2.775 -2.304 1.00 89.00 204 ARG A C 1
ATOM 1618 O O . ARG A 1 204 ? 18.880 -2.443 -1.776 1.00 89.00 204 ARG A O 1
ATOM 1625 N N . TRP A 1 205 ? 21.095 -2.191 -2.000 1.00 91.19 205 TRP A N 1
ATOM 1626 C CA . TRP A 1 205 ? 21.234 -1.181 -0.944 1.00 91.19 205 TRP A CA 1
ATOM 1627 C C . TRP A 1 205 ? 20.342 0.051 -1.142 1.00 91.19 205 TRP A C 1
ATOM 1629 O O . TRP A 1 205 ? 19.822 0.582 -0.165 1.00 91.19 205 TRP A O 1
ATOM 1639 N N . GLN A 1 206 ? 20.088 0.474 -2.385 1.00 91.44 206 GLN A N 1
ATOM 1640 C CA . GLN A 1 206 ? 19.194 1.604 -2.669 1.00 91.44 206 GLN A CA 1
ATOM 1641 C C . GLN A 1 206 ? 17.755 1.322 -2.211 1.00 91.44 206 GLN A C 1
ATOM 1643 O O . GLN A 1 206 ? 17.106 2.183 -1.617 1.00 91.44 206 GLN A O 1
ATOM 1648 N N . LEU A 1 207 ? 17.272 0.098 -2.436 1.00 91.81 207 LEU A N 1
ATOM 1649 C CA . LEU A 1 207 ? 15.960 -0.341 -1.965 1.00 91.81 207 LEU A CA 1
ATOM 1650 C C . LEU A 1 207 ? 15.933 -0.510 -0.447 1.00 91.81 207 LEU A C 1
ATOM 1652 O O . LEU A 1 207 ? 14.951 -0.127 0.183 1.00 91.81 207 LEU A O 1
ATOM 1656 N N . ALA A 1 208 ? 17.014 -1.017 0.153 1.00 93.50 208 ALA A N 1
ATOM 1657 C CA . ALA A 1 208 ? 17.130 -1.115 1.607 1.00 93.50 208 ALA A CA 1
ATOM 1658 C C . ALA A 1 208 ? 17.051 0.267 2.286 1.00 93.50 208 ALA A C 1
ATOM 1660 O O . ALA A 1 208 ? 16.376 0.413 3.305 1.00 93.50 208 ALA A O 1
ATOM 1661 N N . LEU A 1 209 ? 17.664 1.298 1.694 1.00 94.56 209 LEU A N 1
ATOM 1662 C CA . LEU A 1 209 ? 17.554 2.681 2.172 1.00 94.56 209 LEU A CA 1
ATOM 1663 C C . LEU A 1 209 ? 16.129 3.236 2.023 1.00 94.56 209 LEU A C 1
ATOM 1665 O O . LEU A 1 209 ? 15.618 3.850 2.958 1.00 94.56 209 LEU A O 1
ATOM 1669 N N . CYS A 1 210 ? 15.457 2.983 0.894 1.00 94.75 210 CYS A N 1
ATOM 1670 C CA . CYS A 1 210 ? 14.056 3.387 0.703 1.00 94.75 210 CYS A CA 1
ATOM 1671 C C . CYS A 1 210 ? 13.110 2.670 1.684 1.00 94.75 210 CYS A C 1
ATOM 1673 O O . CYS A 1 210 ? 12.153 3.263 2.189 1.00 94.75 210 CYS A O 1
ATOM 1675 N N . LEU A 1 211 ? 13.397 1.405 2.003 1.00 95.06 211 LEU A N 1
ATOM 1676 C CA . LEU A 1 211 ? 12.666 0.635 3.004 1.00 95.06 211 LEU A CA 1
ATOM 1677 C C . LEU A 1 211 ? 12.877 1.205 4.411 1.00 95.06 211 LEU A C 1
ATOM 1679 O O . LEU A 1 211 ? 11.906 1.393 5.143 1.00 95.06 211 LEU A O 1
ATOM 1683 N N . LEU A 1 212 ? 14.120 1.531 4.776 1.00 95.62 212 LEU A N 1
ATOM 1684 C CA . LEU A 1 212 ? 14.432 2.179 6.052 1.00 95.62 212 LEU A CA 1
ATOM 1685 C C . LEU A 1 212 ? 13.705 3.524 6.179 1.00 95.62 212 LEU A C 1
ATOM 1687 O O . LEU A 1 212 ? 13.086 3.793 7.207 1.00 95.62 212 LEU A O 1
ATOM 1691 N N . LEU A 1 213 ? 13.722 4.338 5.120 1.00 95.25 213 LEU A N 1
ATOM 1692 C CA . LEU A 1 213 ? 12.995 5.605 5.073 1.00 95.25 213 LEU A CA 1
ATOM 1693 C C . LEU A 1 213 ? 11.488 5.402 5.283 1.00 95.25 213 LEU A C 1
ATOM 1695 O O . LEU A 1 213 ? 10.883 6.111 6.086 1.00 95.25 213 LEU A O 1
ATOM 1699 N N . SER A 1 214 ? 10.898 4.405 4.618 1.00 94.69 214 SER A N 1
ATOM 1700 C CA . SER A 1 214 ? 9.477 4.062 4.766 1.00 94.69 214 SER A CA 1
ATOM 1701 C C . SER A 1 214 ? 9.130 3.736 6.221 1.00 94.69 214 SER A C 1
ATOM 1703 O O . SER A 1 214 ? 8.167 4.274 6.764 1.00 94.69 214 SER A O 1
ATOM 1705 N N . TRP A 1 215 ? 9.954 2.921 6.887 1.00 94.25 215 TRP A N 1
ATOM 1706 C CA . TRP A 1 215 ? 9.781 2.594 8.305 1.00 94.25 215 TRP A CA 1
ATOM 1707 C C . TRP A 1 215 ? 9.888 3.817 9.212 1.00 94.25 215 TRP A C 1
ATOM 1709 O O . TRP A 1 215 ? 9.055 3.979 10.104 1.00 94.25 215 TRP A O 1
ATOM 1719 N N . ILE A 1 216 ? 10.873 4.689 8.979 1.00 94.56 216 ILE A N 1
ATOM 1720 C CA . ILE A 1 216 ? 11.058 5.923 9.752 1.00 94.56 216 ILE A CA 1
ATOM 1721 C C . ILE A 1 216 ? 9.820 6.822 9.625 1.00 94.56 216 ILE A C 1
ATOM 1723 O O . ILE A 1 216 ? 9.294 7.289 10.637 1.00 94.56 216 ILE A O 1
ATOM 1727 N N . ILE A 1 217 ? 9.315 7.025 8.404 1.00 92.00 217 ILE A N 1
ATOM 1728 C CA . ILE A 1 217 ? 8.117 7.837 8.154 1.00 92.00 217 ILE A CA 1
ATOM 1729 C C . ILE A 1 217 ? 6.899 7.217 8.848 1.00 92.00 217 ILE A C 1
ATOM 1731 O O . ILE A 1 217 ? 6.235 7.897 9.632 1.00 92.00 217 ILE A O 1
ATOM 1735 N N . CYS A 1 218 ? 6.635 5.923 8.638 1.00 91.25 218 CYS A N 1
ATOM 1736 C CA . CYS A 1 218 ? 5.514 5.228 9.276 1.00 91.25 218 CYS A CA 1
ATOM 1737 C C . CYS A 1 218 ? 5.583 5.306 10.806 1.00 91.25 218 CYS A C 1
ATOM 1739 O O . CYS A 1 218 ? 4.572 5.555 11.468 1.00 91.25 218 CYS A O 1
ATOM 1741 N N . PHE A 1 219 ? 6.776 5.149 11.375 1.00 91.31 219 PHE A N 1
ATOM 1742 C CA . PHE A 1 219 ? 6.988 5.256 12.808 1.00 91.31 219 PHE A CA 1
ATOM 1743 C C . PHE A 1 219 ? 6.641 6.654 13.333 1.00 91.31 219 PHE A C 1
ATOM 1745 O O . PHE A 1 219 ? 5.891 6.764 14.304 1.00 91.31 219 PHE A O 1
ATOM 1752 N N . PHE A 1 220 ? 7.077 7.727 12.665 1.00 90.25 220 PHE A N 1
ATOM 1753 C CA . PHE A 1 220 ? 6.694 9.090 13.048 1.00 90.25 220 PHE A CA 1
ATOM 1754 C C . PHE A 1 220 ? 5.193 9.364 12.887 1.00 90.25 220 PHE A C 1
ATOM 1756 O O . PHE A 1 220 ? 4.604 10.045 13.733 1.00 90.25 220 PHE A O 1
ATOM 1763 N N . CYS A 1 221 ? 4.542 8.798 11.866 1.00 87.44 221 CYS A N 1
ATOM 1764 C CA . CYS A 1 221 ? 3.093 8.916 11.686 1.00 87.44 221 CYS A CA 1
ATOM 1765 C C . CYS A 1 221 ? 2.300 8.276 12.842 1.00 87.44 221 CYS A C 1
ATOM 1767 O O . CYS A 1 221 ? 1.228 8.776 13.201 1.00 87.44 221 CYS A O 1
ATOM 1769 N N . VAL A 1 222 ? 2.827 7.200 13.439 1.00 86.94 222 VAL A N 1
ATOM 1770 C CA . VAL A 1 222 ? 2.133 6.391 14.456 1.00 86.94 222 VAL A CA 1
ATOM 1771 C C . VAL A 1 222 ? 2.584 6.692 15.891 1.00 86.94 222 VAL A C 1
ATOM 1773 O O . VAL A 1 222 ? 1.786 6.495 16.805 1.00 86.94 222 VAL A O 1
ATOM 1776 N N . TRP A 1 223 ? 3.795 7.219 16.125 1.00 86.25 223 TRP A N 1
ATOM 1777 C CA . TRP A 1 223 ? 4.399 7.355 17.468 1.00 86.25 223 TRP A CA 1
ATOM 1778 C C . TRP A 1 223 ? 3.436 7.960 18.499 1.00 86.25 223 TRP A C 1
ATOM 1780 O O . TRP A 1 223 ? 3.262 7.437 19.597 1.00 86.25 223 TRP A O 1
ATOM 1790 N N . LYS A 1 224 ? 2.778 9.073 18.163 1.00 81.25 224 LYS A N 1
ATOM 1791 C CA . LYS A 1 224 ? 1.872 9.799 19.077 1.00 81.25 224 LYS A CA 1
ATOM 1792 C C . LYS A 1 224 ? 0.422 9.277 19.063 1.00 81.25 224 LYS A C 1
ATOM 1794 O O . LYS A 1 224 ? -0.476 9.932 19.600 1.00 81.25 224 LYS A O 1
ATOM 1799 N N . GLY A 1 225 ? 0.184 8.115 18.455 1.00 82.81 225 GLY A N 1
ATOM 1800 C CA . GLY A 1 225 ? -1.117 7.464 18.330 1.00 82.81 225 GLY A CA 1
ATOM 1801 C C . GLY A 1 225 ? -2.126 8.274 17.511 1.00 82.81 225 GLY A C 1
ATOM 1802 O O . GLY A 1 225 ? -1.766 9.088 16.660 1.00 82.81 225 GLY A O 1
ATOM 1803 N N . VAL A 1 226 ? -3.413 8.096 17.831 1.00 76.44 226 VAL A N 1
ATOM 1804 C CA . VAL A 1 226 ? -4.555 8.668 17.085 1.00 76.44 226 VAL A CA 1
ATOM 1805 C C . VAL A 1 226 ? -4.507 10.192 16.918 1.00 76.44 226 VAL A C 1
ATOM 1807 O O . VAL A 1 226 ? -4.997 10.711 15.920 1.00 76.44 226 VAL A O 1
ATOM 1810 N N . LYS A 1 227 ? -3.863 10.922 17.841 1.00 76.81 227 LYS A N 1
ATOM 1811 C CA . LYS A 1 227 ? -3.724 12.389 17.759 1.00 76.81 227 LYS A CA 1
ATOM 1812 C C . LYS A 1 227 ? -2.773 12.845 16.649 1.00 76.81 227 LYS A C 1
ATOM 1814 O O . LYS A 1 227 ? -2.937 13.943 16.125 1.00 76.81 227 LYS A O 1
ATOM 1819 N N . SER A 1 228 ? -1.764 12.037 16.326 1.00 79.50 228 SER A N 1
ATOM 1820 C CA . SER A 1 228 ? -0.835 12.304 15.222 1.00 79.50 228 SER A CA 1
ATOM 1821 C C . SER A 1 228 ? -1.368 11.726 13.926 1.00 79.50 228 SER A C 1
ATOM 1823 O O . SER A 1 228 ? -1.447 12.438 12.927 1.00 79.50 228 SER A O 1
ATOM 1825 N N . THR A 1 229 ? -1.842 10.479 13.972 1.00 81.62 229 THR A N 1
ATOM 1826 C CA . THR A 1 229 ? -2.405 9.801 12.806 1.00 81.62 229 THR A CA 1
ATOM 1827 C C . THR A 1 229 ? -3.571 10.584 12.204 1.00 81.62 229 THR A C 1
ATOM 1829 O O . THR A 1 229 ? -3.579 10.775 10.997 1.00 81.62 229 THR A O 1
ATOM 1832 N N . GLY A 1 230 ? -4.489 11.139 13.008 1.00 76.69 230 GLY A N 1
ATOM 1833 C CA . GLY A 1 230 ? -5.607 11.939 12.483 1.00 76.69 230 GLY A CA 1
ATOM 1834 C C . GLY A 1 230 ? -5.175 13.163 11.664 1.00 76.69 230 GLY A C 1
ATOM 1835 O O . GLY A 1 230 ? -5.777 13.461 10.637 1.00 76.69 230 GLY A O 1
ATOM 1836 N N . LYS A 1 231 ? -4.080 13.830 12.055 1.00 82.12 231 LYS A N 1
ATOM 1837 C CA . LYS A 1 231 ? -3.542 14.981 11.310 1.00 82.12 231 LYS A CA 1
ATOM 1838 C C . LYS A 1 231 ? -2.859 14.564 10.013 1.00 82.12 231 LYS A C 1
ATOM 1840 O O . LYS A 1 231 ? -3.027 15.229 8.999 1.00 82.12 231 LYS A O 1
ATOM 1845 N N . VAL A 1 232 ? -2.093 13.473 10.051 1.00 83.00 232 VAL A N 1
ATOM 1846 C CA . VAL A 1 232 ? -1.429 12.929 8.857 1.00 83.00 232 VAL A CA 1
ATOM 1847 C C . VAL A 1 232 ? -2.472 12.465 7.843 1.00 83.00 232 VAL A C 1
ATOM 1849 O O . VAL A 1 232 ? -2.382 12.814 6.671 1.00 83.00 232 VAL A O 1
ATOM 1852 N N . VAL A 1 233 ? -3.501 11.760 8.313 1.00 82.44 233 VAL A N 1
ATOM 1853 C CA . VAL A 1 233 ? -4.608 11.265 7.489 1.00 82.44 233 VAL A CA 1
ATOM 1854 C C . VAL A 1 233 ? -5.336 12.395 6.774 1.00 82.44 233 VAL A C 1
ATOM 1856 O O . VAL A 1 233 ? -5.717 12.225 5.623 1.00 82.44 233 VAL A O 1
ATOM 1859 N N . TYR A 1 234 ? -5.507 13.557 7.409 1.00 81.31 234 TYR A N 1
ATOM 1860 C CA . TYR A 1 234 ? -6.124 14.706 6.746 1.00 81.31 234 TYR A CA 1
ATOM 1861 C C . TYR A 1 234 ? -5.389 15.084 5.451 1.00 81.31 234 TYR A C 1
ATOM 1863 O O . TYR A 1 234 ? -6.024 15.372 4.440 1.00 81.31 234 TYR A O 1
ATOM 1871 N N . PHE A 1 235 ? -4.056 15.020 5.458 1.00 81.94 235 PHE A N 1
ATOM 1872 C CA . PHE A 1 235 ? -3.241 15.264 4.271 1.00 81.94 235 PHE A CA 1
ATOM 1873 C C . PHE A 1 235 ? -3.264 14.073 3.302 1.00 81.94 235 PHE A C 1
ATOM 1875 O O . PHE A 1 235 ? -3.523 14.250 2.116 1.00 81.94 235 PHE A O 1
ATOM 1882 N N . THR A 1 236 ? -3.060 12.846 3.787 1.00 82.12 236 THR A N 1
ATOM 1883 C CA . THR A 1 236 ? -2.954 11.665 2.908 1.00 82.12 236 THR A CA 1
ATOM 1884 C C . THR A 1 236 ? -4.287 11.217 2.305 1.00 82.12 236 THR A C 1
ATOM 1886 O O . THR A 1 236 ? -4.293 10.535 1.290 1.00 82.12 236 THR A O 1
ATOM 1889 N N . ALA A 1 237 ? -5.423 11.554 2.920 1.00 77.81 237 ALA A N 1
ATOM 1890 C CA . ALA A 1 237 ? -6.746 11.244 2.377 1.00 77.81 237 ALA A CA 1
ATOM 1891 C C . ALA A 1 237 ? -7.225 12.293 1.360 1.00 77.81 237 ALA A C 1
ATOM 1893 O O . ALA A 1 237 ? -8.042 11.976 0.500 1.00 77.81 237 ALA A O 1
ATOM 1894 N N . THR A 1 238 ? -6.744 13.539 1.460 1.00 77.69 238 THR A N 1
ATOM 1895 C CA . THR A 1 238 ? -7.090 14.620 0.519 1.00 77.69 238 THR A CA 1
ATOM 1896 C C . THR A 1 238 ? -6.189 14.627 -0.710 1.00 77.69 238 THR A C 1
ATOM 1898 O O . THR A 1 238 ? -6.667 14.921 -1.803 1.00 77.69 238 THR A O 1
ATOM 1901 N N . PHE A 1 239 ? -4.921 14.248 -0.547 1.00 74.69 239 PHE A N 1
ATOM 1902 C CA . PHE A 1 239 ? -4.006 13.924 -1.635 1.00 74.69 239 PHE A CA 1
ATOM 1903 C C . PHE A 1 239 ? -3.924 12.400 -1.763 1.00 74.69 239 PHE A C 1
ATOM 1905 O O . PHE A 1 239 ? -3.051 11.798 -1.130 1.00 74.69 239 PHE A O 1
ATOM 1912 N N . PRO A 1 240 ? -4.847 11.757 -2.507 1.00 65.88 240 PRO A N 1
ATOM 1913 C CA . PRO A 1 240 ? -4.786 10.317 -2.701 1.00 65.88 240 PRO A CA 1
ATOM 1914 C C . PRO A 1 240 ? -3.431 9.937 -3.305 1.00 65.88 240 PRO A C 1
ATOM 1916 O O . PRO A 1 240 ? -2.938 10.601 -4.219 1.00 65.88 240 PRO A O 1
ATOM 1919 N N . THR A 1 241 ? -2.833 8.906 -2.707 1.00 47.56 241 THR A N 1
ATOM 1920 C CA . THR A 1 241 ? -1.546 8.312 -3.093 1.00 47.56 241 THR A CA 1
ATOM 1921 C C . THR A 1 241 ? -1.654 7.565 -4.413 1.00 47.56 241 THR A C 1
ATOM 1923 O O . THR A 1 241 ? -2.742 7.002 -4.680 1.00 47.56 241 THR A O 1
#

Foldseek 3Di:
DDDDDPPPPPDDDPPPCPVPPPPPPPPPPDDDAPDPVLVVLVVLLVVDDPCVVPVVQVCLVVVPHPVVVVVVVVCCVPPVVVVVCVVVVLCVVVVDQQLVSCCVVPVVCSVVRVVVVVVVVVVVVVVLLVQLVVVLLVVQVVDPDRQLQDQPDPQHDPLEDHPPPPPVPDPDDNDPSRDYSNVSCVCCVVVNDDPDPVDPDDDDVSSVVSSVVSVVVVCQCDVVHSHSVSVVSVVCSVVPD

pLDDT: mean 81.01, std 16.94, range [31.72, 96.0]